Protein AF-A0A933B0M1-F1 (afdb_monomer_lite)

Secondary structure (DSSP, 8-state):
-----------------------------SSPPPHHHHHHHTSTTHHHHH-SB-S--EEEEEEEEEETTEEEEEETTTTEEEEEETTSBEEEEE----TT-------PPSTT-B---HHHHHHHHH-HHHHHHH-SBSS--EEEEEEEEEETTEEEEEETTTEEEEEETTSBEEEEE---------S----PPPP-PPP---HHHHHHHHHSHHHH--BSS--EE-TTT--EEEEE--TTSS-EEEEE-TTT--EEEE-SSEEEEEETTEEEEEETT---TT---

Sequence (285 aa):
MMLRCAVVLATLTTLVLTSSSSTIAQPYCAWQPGPQFANVYAVPDLSARLGCPVGPDAPVQLARESFQRGTMIWRADWRHIYVILHAGRWSVYDDTYQEGEFLGSPGSPDGGLVAPDRGFGKLWRQRSEVRDAVGWATATEAGIPGRIQEFAGGRMVWTGDRVIYVLLFDGAWVSYSDTYVYAPVPPPQPLPPPLPRPCEFRLGFKALRDQIPEVVGSCLENDWFNPLDGNVVQRTTAYHGLGGLLVWRKADNWTAFTDGYWTWVNGPFGIQRRLNSERFDWERD

pLDDT: mean 87.82, std 15.25, range [38.91, 98.69]

Structure (mmCIF, N/CA/C/O backbone):
data_AF-A0A933B0M1-F1
#
_entry.id   AF-A0A933B0M1-F1
#
loop_
_atom_site.group_PDB
_atom_site.id
_atom_site.type_symbol
_atom_site.label_atom_id
_atom_site.label_alt_id
_atom_site.label_comp_id
_atom_site.label_asym_id
_atom_site.label_entity_id
_atom_site.label_seq_id
_atom_site.pdbx_PDB_ins_code
_atom_site.Cartn_x
_atom_site.Cartn_y
_atom_site.Cartn_z
_atom_site.occupancy
_atom_site.B_iso_or_equiv
_atom_site.auth_seq_id
_atom_site.auth_comp_id
_atom_site.auth_asym_id
_atom_site.auth_atom_id
_atom_site.pdbx_PDB_model_num
ATOM 1 N N . MET A 1 1 ? -75.291 49.604 -45.374 1.00 42.38 1 MET A N 1
ATOM 2 C CA . MET A 1 1 ? -74.925 48.246 -44.920 1.00 42.38 1 MET A CA 1
ATOM 3 C C . MET A 1 1 ? -73.427 48.247 -44.619 1.00 42.38 1 MET A C 1
ATOM 5 O O . MET A 1 1 ? -72.630 48.050 -45.521 1.00 42.38 1 MET A O 1
ATOM 9 N N . MET A 1 2 ? -73.041 48.626 -43.394 1.00 38.91 2 MET A N 1
ATOM 10 C CA . MET A 1 2 ? -71.640 48.667 -42.946 1.00 38.91 2 MET A CA 1
ATOM 11 C C . MET A 1 2 ? -71.358 47.387 -42.157 1.00 38.91 2 MET A C 1
ATOM 13 O O . MET A 1 2 ? -71.921 47.195 -41.081 1.00 38.91 2 MET A O 1
ATOM 17 N N . LEU A 1 3 ? -70.535 46.499 -42.713 1.00 42.69 3 LEU A N 1
ATOM 18 C CA . LEU A 1 3 ? -70.123 45.255 -42.067 1.00 42.69 3 LEU A CA 1
ATOM 19 C C . LEU A 1 3 ? -68.956 45.563 -41.117 1.00 42.69 3 LEU A C 1
ATOM 21 O O . LEU A 1 3 ? -67.898 46.015 -41.552 1.00 42.69 3 LEU A O 1
ATOM 25 N N . ARG A 1 4 ? -69.168 45.376 -39.810 1.00 47.25 4 ARG A N 1
ATOM 26 C CA . ARG A 1 4 ? -68.137 45.550 -38.779 1.00 47.25 4 ARG A CA 1
ATOM 27 C C . ARG A 1 4 ? -67.241 44.311 -38.707 1.00 47.25 4 ARG A C 1
ATOM 29 O O . ARG A 1 4 ? -67.739 43.201 -38.548 1.00 47.25 4 ARG A O 1
ATOM 36 N N . CYS A 1 5 ? -65.930 44.538 -38.775 1.00 45.28 5 CYS A N 1
ATOM 37 C CA . CYS A 1 5 ? -64.879 43.582 -38.434 1.00 45.28 5 CYS A CA 1
ATOM 38 C C . CYS A 1 5 ? -65.014 43.093 -36.985 1.00 45.28 5 CYS A C 1
ATOM 40 O O . CYS A 1 5 ? -65.122 43.909 -36.070 1.00 45.28 5 CYS A O 1
ATOM 42 N N . ALA A 1 6 ? -64.903 41.781 -36.776 1.00 51.09 6 ALA A N 1
ATOM 43 C CA . ALA A 1 6 ? -64.598 41.189 -35.480 1.00 51.09 6 ALA A CA 1
ATOM 44 C C . ALA A 1 6 ? -63.229 40.501 -35.578 1.00 51.09 6 ALA A C 1
ATOM 46 O O . ALA A 1 6 ? -63.044 39.569 -36.357 1.00 51.09 6 ALA A O 1
ATOM 47 N N . VAL A 1 7 ? -62.261 41.010 -34.817 1.00 50.00 7 VAL A N 1
ATOM 48 C CA . VAL A 1 7 ? -60.929 40.422 -34.648 1.00 50.00 7 VAL A CA 1
ATOM 49 C C . VAL A 1 7 ? -61.039 39.343 -33.575 1.00 50.00 7 VAL A C 1
ATOM 51 O O . VAL A 1 7 ? -61.411 39.643 -32.443 1.00 50.00 7 VAL A O 1
ATOM 54 N N . VAL A 1 8 ? -60.729 38.093 -33.920 1.00 49.53 8 VAL A N 1
ATOM 55 C CA . VAL A 1 8 ? -60.638 36.986 -32.958 1.00 49.53 8 VAL A CA 1
ATOM 56 C C . VAL A 1 8 ? -59.167 36.816 -32.578 1.00 49.53 8 VAL A C 1
ATOM 58 O O . VAL A 1 8 ? -58.347 36.425 -33.403 1.00 49.53 8 VAL A O 1
ATOM 61 N N . LEU A 1 9 ? -58.827 37.149 -31.332 1.00 48.56 9 LEU A N 1
ATOM 62 C CA . LEU A 1 9 ? -57.509 36.916 -30.737 1.00 48.56 9 LEU A CA 1
ATOM 63 C C . LEU A 1 9 ? -57.405 35.448 -30.300 1.00 48.56 9 LEU A C 1
ATOM 65 O O . LEU A 1 9 ? -58.072 35.035 -29.355 1.00 48.56 9 LEU A O 1
ATOM 69 N N . ALA A 1 10 ? -56.572 34.663 -30.985 1.00 48.94 10 ALA A N 1
ATOM 70 C CA . ALA A 1 10 ? -56.227 33.302 -30.582 1.00 48.94 10 ALA A CA 1
ATOM 71 C C . ALA A 1 10 ? -55.034 33.335 -29.613 1.00 48.94 10 ALA A C 1
ATOM 73 O O . ALA A 1 10 ? -53.933 33.746 -29.977 1.00 48.94 10 ALA A O 1
ATOM 74 N N . THR A 1 11 ? -55.243 32.913 -28.367 1.00 51.12 11 THR A N 1
ATOM 75 C CA . THR A 1 11 ? -54.176 32.755 -27.370 1.00 51.12 11 THR A CA 1
ATOM 76 C C . THR A 1 11 ? -53.381 31.478 -27.644 1.00 51.12 11 THR A C 1
ATOM 78 O O . THR A 1 11 ? -53.919 30.379 -27.536 1.00 51.12 11 THR A O 1
ATOM 81 N N . LEU A 1 12 ? -52.097 31.620 -27.984 1.00 51.75 12 LEU A N 1
ATOM 82 C CA . LEU A 1 12 ? -51.139 30.517 -28.103 1.00 51.75 12 LEU A CA 1
ATOM 83 C C . LEU A 1 12 ? -50.783 29.985 -26.707 1.00 51.75 12 LEU A C 1
ATOM 85 O O . LEU A 1 12 ? -50.174 30.691 -25.906 1.00 51.75 12 LEU A O 1
ATOM 89 N N . THR A 1 13 ? -51.162 28.743 -26.409 1.00 49.03 13 THR A N 1
ATOM 90 C CA . THR A 1 13 ? -50.744 28.036 -25.191 1.00 49.03 13 THR A CA 1
ATOM 91 C C . THR A 1 13 ? -49.401 27.357 -25.455 1.00 49.03 13 THR A C 1
ATOM 93 O O . THR A 1 13 ? -49.323 26.383 -26.202 1.00 49.03 13 THR A O 1
ATOM 96 N N . THR A 1 14 ? -48.322 27.884 -24.884 1.00 52.62 14 THR A N 1
ATOM 97 C CA . THR A 1 14 ? -46.978 27.309 -25.002 1.00 52.62 14 THR A CA 1
ATOM 98 C C . THR A 1 14 ? -46.902 26.018 -24.183 1.00 52.62 14 THR A C 1
ATOM 100 O O . THR A 1 14 ? -46.970 26.058 -22.955 1.00 52.62 14 THR A O 1
ATOM 103 N N . LEU A 1 15 ? -46.769 24.862 -24.842 1.00 50.94 15 LEU A N 1
ATOM 104 C CA . LEU A 1 15 ? -46.457 23.603 -24.161 1.00 50.94 15 LEU A CA 1
ATOM 105 C C . LEU A 1 15 ? -44.999 23.656 -23.686 1.00 50.94 15 LEU A C 1
ATOM 107 O O . LEU A 1 15 ? -44.074 23.646 -24.498 1.00 50.94 15 LEU A O 1
ATOM 111 N N . VAL A 1 16 ? -44.786 23.713 -22.373 1.00 56.44 16 VAL A N 1
ATOM 112 C CA . VAL A 1 16 ? -43.457 23.550 -21.779 1.00 56.44 16 VAL A CA 1
ATOM 113 C C . VAL A 1 16 ? -43.179 22.050 -21.691 1.00 56.44 16 VAL A C 1
ATOM 115 O O . VAL A 1 16 ? -43.711 21.362 -20.825 1.00 56.44 16 VAL A O 1
ATOM 118 N N . LEU A 1 17 ? -42.372 21.530 -22.616 1.00 49.34 17 LEU A N 1
ATOM 119 C CA . LEU A 1 17 ? -41.795 20.190 -22.508 1.00 49.34 17 LEU A CA 1
ATOM 120 C C . LEU A 1 17 ? -40.759 20.214 -21.380 1.00 49.34 17 LEU A C 1
ATOM 122 O O . LEU A 1 17 ? -39.667 20.757 -21.534 1.00 49.34 17 LEU A O 1
ATOM 126 N N . THR A 1 18 ? -41.111 19.657 -20.225 1.00 53.75 18 THR A N 1
ATOM 127 C CA . THR A 1 18 ? -40.165 19.407 -19.140 1.00 53.75 18 THR A CA 1
ATOM 128 C C . THR A 1 18 ? -39.254 18.252 -19.537 1.00 53.75 18 THR A C 1
ATOM 130 O O . THR A 1 18 ? -39.605 17.081 -19.417 1.00 53.75 18 THR A O 1
ATOM 133 N N . SER A 1 19 ? -38.060 18.586 -20.020 1.00 56.38 19 SER A N 1
ATOM 134 C CA . SER A 1 19 ? -36.965 17.635 -20.188 1.00 56.38 19 SER A CA 1
ATOM 135 C C . SER A 1 19 ? -36.601 17.065 -18.817 1.00 56.38 19 SER A C 1
ATOM 137 O O . SER A 1 19 ? -35.999 17.749 -17.990 1.00 56.38 19 SER A O 1
ATOM 139 N N . SER A 1 20 ? -36.976 15.817 -18.544 1.00 55.75 20 SER A N 1
ATOM 140 C CA . SER A 1 20 ? -36.443 15.088 -17.397 1.00 55.75 20 SER A CA 1
ATOM 141 C C . SER A 1 20 ? -34.978 14.765 -17.677 1.00 55.75 20 SER A C 1
ATOM 143 O O . SER A 1 20 ? -34.667 13.830 -18.413 1.00 55.75 20 SER A O 1
ATOM 145 N N . SER A 1 21 ? -34.067 15.548 -17.101 1.00 51.06 21 SER A N 1
ATOM 146 C CA . SER A 1 21 ? -32.657 15.176 -17.021 1.00 51.06 21 SER A CA 1
ATOM 147 C C . SER A 1 21 ? -32.549 13.905 -16.182 1.00 51.06 21 SER A C 1
ATOM 149 O O . SER A 1 21 ? -32.628 13.948 -14.957 1.00 51.06 21 SER A O 1
ATOM 151 N N . SER A 1 22 ? -32.403 12.761 -16.847 1.00 48.34 22 SER A N 1
ATOM 152 C CA . SER A 1 22 ? -31.949 11.539 -16.190 1.00 48.34 22 SER A CA 1
ATOM 153 C C . SER A 1 22 ? -30.467 11.720 -15.889 1.00 48.34 22 SER A C 1
ATOM 155 O O . SER A 1 22 ? -29.629 11.646 -16.785 1.00 48.34 22 SER A O 1
ATOM 157 N N . THR A 1 23 ? -30.142 12.025 -14.637 1.00 45.38 23 THR A N 1
ATOM 158 C CA . THR A 1 23 ? -28.769 12.010 -14.137 1.00 45.38 23 THR A CA 1
ATOM 159 C C . THR A 1 23 ? -28.250 10.580 -14.285 1.00 45.38 23 THR A C 1
ATOM 161 O O . THR A 1 23 ? -28.722 9.677 -13.596 1.00 45.38 23 THR A O 1
ATOM 164 N N . ILE A 1 24 ? -27.320 10.343 -15.213 1.00 45.91 24 ILE A N 1
ATOM 165 C CA . ILE A 1 24 ? -26.598 9.070 -15.292 1.00 45.91 24 ILE A CA 1
ATOM 166 C C . ILE A 1 24 ? -25.825 8.942 -13.978 1.00 45.91 24 ILE A C 1
ATOM 168 O O . ILE A 1 24 ? -24.855 9.664 -13.753 1.00 45.91 24 ILE A O 1
ATOM 172 N N . ALA A 1 25 ? -26.278 8.062 -13.085 1.00 47.56 25 ALA A N 1
ATOM 173 C CA . ALA A 1 25 ? -25.482 7.640 -11.946 1.00 47.56 25 ALA A CA 1
ATOM 174 C C . ALA A 1 25 ? -24.202 7.010 -12.507 1.00 47.56 25 ALA A C 1
ATOM 176 O O . ALA A 1 25 ? -24.274 6.004 -13.217 1.00 47.56 25 ALA A O 1
ATOM 177 N N . GLN A 1 26 ? -23.035 7.609 -12.243 1.00 51.09 26 GLN A N 1
ATOM 178 C CA . GLN A 1 26 ? -21.771 6.906 -12.462 1.00 51.09 26 GLN A CA 1
ATOM 179 C C . GLN A 1 26 ? -21.886 5.548 -11.756 1.00 51.09 26 GLN A C 1
ATOM 181 O O . GLN A 1 26 ? -22.323 5.526 -10.600 1.00 51.09 26 GLN A O 1
ATOM 186 N N . PRO A 1 27 ? -21.558 4.418 -12.411 1.00 55.53 27 PRO A N 1
ATOM 187 C CA . PRO A 1 27 ? -21.567 3.137 -11.727 1.00 55.53 27 PRO A CA 1
ATOM 188 C C . PRO A 1 27 ? -20.594 3.256 -10.556 1.00 55.53 27 PRO A C 1
ATOM 190 O O . PRO A 1 27 ? -19.395 3.447 -10.753 1.00 55.53 27 PRO A O 1
ATOM 193 N N . TYR A 1 28 ? -21.122 3.229 -9.334 1.00 74.25 28 TYR A N 1
ATOM 194 C CA . TYR A 1 28 ? -20.293 3.226 -8.140 1.00 74.25 28 TYR A CA 1
ATOM 195 C C . TYR A 1 28 ? -19.387 2.001 -8.227 1.00 74.25 28 TYR A C 1
ATOM 197 O O . TYR A 1 28 ? -19.863 0.866 -8.266 1.00 74.25 28 TYR A O 1
ATOM 205 N N . CYS A 1 29 ? -18.080 2.227 -8.321 1.00 87.56 29 CYS A N 1
ATOM 206 C CA . CYS A 1 29 ? -17.122 1.138 -8.375 1.00 87.56 29 CYS A CA 1
ATOM 207 C C . CYS A 1 29 ? -17.205 0.313 -7.086 1.00 87.56 29 CYS A C 1
ATOM 209 O O . CYS A 1 29 ? -17.224 0.871 -5.987 1.00 87.56 29 CYS A O 1
ATOM 211 N N . ALA A 1 30 ? -17.231 -1.016 -7.227 1.00 90.00 30 ALA A N 1
ATOM 212 C CA . ALA A 1 30 ? -17.273 -1.939 -6.091 1.00 90.00 30 ALA A CA 1
ATOM 213 C C . ALA A 1 30 ? -16.050 -1.783 -5.168 1.00 90.00 30 ALA A C 1
ATOM 215 O O . ALA A 1 30 ? -16.157 -1.961 -3.958 1.00 90.00 30 ALA A O 1
ATOM 216 N N . TRP A 1 31 ? -14.907 -1.403 -5.744 1.00 91.44 31 TRP A N 1
ATOM 217 C CA . TRP A 1 31 ? -13.687 -1.044 -5.031 1.00 91.44 31 TRP A CA 1
ATOM 218 C C . TRP A 1 31 ? -13.389 0.440 -5.219 1.00 91.44 31 TRP A C 1
ATOM 220 O O . TRP A 1 31 ? -13.626 1.001 -6.290 1.00 91.44 31 TRP A O 1
ATOM 230 N N . GLN A 1 32 ? -12.848 1.066 -4.177 1.00 91.56 32 GLN A N 1
ATOM 231 C CA . GLN A 1 32 ? -12.373 2.446 -4.223 1.00 91.56 32 GLN A CA 1
ATOM 232 C C . GLN A 1 32 ? -10.857 2.479 -4.464 1.00 91.56 32 GLN A C 1
ATOM 234 O O . GLN A 1 32 ? -10.162 1.534 -4.075 1.00 91.56 32 GLN A O 1
ATOM 239 N N . PRO A 1 33 ? -10.323 3.543 -5.090 1.00 93.62 33 PRO A N 1
ATOM 240 C CA . PRO A 1 33 ? -8.885 3.743 -5.163 1.00 93.62 33 PRO A CA 1
ATOM 241 C C . PRO A 1 33 ? -8.269 3.793 -3.762 1.00 93.62 33 PRO A C 1
ATOM 243 O O . PRO A 1 33 ? -8.833 4.411 -2.856 1.00 93.62 33 PRO A O 1
ATOM 246 N N . GLY A 1 34 ? -7.102 3.175 -3.596 1.00 91.44 34 GLY A N 1
ATOM 247 C CA . GLY A 1 34 ? -6.313 3.297 -2.375 1.00 91.44 34 GLY A CA 1
ATOM 248 C C . GLY A 1 34 ? -5.960 4.762 -2.082 1.00 91.44 34 GLY A C 1
ATOM 249 O O . GLY A 1 34 ? -5.910 5.575 -3.013 1.00 91.44 34 GLY A O 1
ATOM 250 N N . PRO A 1 35 ? -5.677 5.136 -0.821 1.00 89.25 35 PRO A N 1
ATOM 251 C CA . PRO A 1 35 ? -5.474 6.536 -0.442 1.00 89.25 35 PRO A CA 1
ATOM 252 C C . PRO A 1 35 ? -4.398 7.251 -1.272 1.00 89.25 35 PRO A C 1
ATOM 254 O O . PRO A 1 35 ? -4.617 8.367 -1.737 1.00 89.25 35 PRO A O 1
ATOM 257 N N . GLN A 1 36 ? -3.277 6.576 -1.545 1.00 89.44 36 GLN A N 1
ATOM 258 C CA . GLN A 1 36 ? -2.172 7.110 -2.352 1.00 89.44 36 GLN A CA 1
ATOM 259 C C . GLN A 1 36 ? -2.565 7.311 -3.826 1.00 89.44 36 GLN A C 1
ATOM 261 O O . GLN A 1 36 ? -1.991 8.150 -4.511 1.00 89.44 36 GLN A O 1
ATOM 266 N N . PHE A 1 37 ? -3.558 6.568 -4.322 1.00 94.94 37 PHE A N 1
ATOM 267 C CA . PHE A 1 37 ? -4.037 6.647 -5.703 1.00 94.94 37 PHE A CA 1
ATOM 268 C C . PHE A 1 37 ? -5.218 7.603 -5.882 1.00 94.94 37 PHE A C 1
ATOM 270 O O . PHE A 1 37 ? -5.494 8.007 -7.010 1.00 94.94 37 PHE A O 1
ATOM 27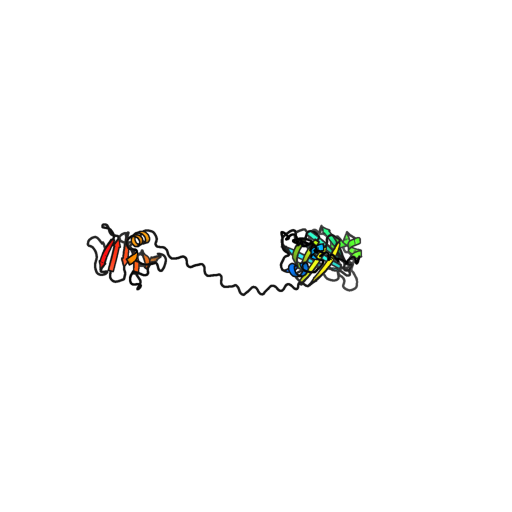7 N N . ALA A 1 38 ? -5.899 7.995 -4.801 1.00 91.62 38 ALA A N 1
ATOM 278 C CA . ALA A 1 38 ? -7.145 8.759 -4.857 1.00 91.62 38 ALA A CA 1
ATOM 279 C C . ALA A 1 38 ? -7.008 10.081 -5.632 1.00 91.62 38 ALA A C 1
ATOM 281 O O . ALA A 1 38 ? -7.818 10.362 -6.516 1.00 91.62 38 ALA A O 1
ATOM 282 N N . ASN A 1 39 ? -5.950 10.855 -5.364 1.00 92.06 39 ASN A N 1
ATOM 283 C CA . ASN A 1 39 ? -5.708 12.130 -6.051 1.00 92.06 39 ASN A CA 1
ATOM 284 C C . ASN A 1 39 ? -5.435 11.936 -7.548 1.00 92.06 39 ASN A C 1
ATOM 286 O O . ASN A 1 39 ? -5.922 12.710 -8.369 1.00 92.06 39 ASN A O 1
ATOM 290 N N . VAL A 1 40 ? -4.673 10.898 -7.907 1.00 94.88 40 VAL A N 1
ATOM 291 C CA . VAL A 1 40 ? -4.359 10.593 -9.309 1.00 94.88 40 VAL A CA 1
ATOM 292 C C . VAL A 1 40 ? -5.603 10.085 -10.032 1.00 94.88 40 VAL A C 1
ATOM 294 O O . VAL A 1 40 ? -5.888 10.523 -11.139 1.00 94.88 40 VAL A O 1
ATOM 297 N N . TYR A 1 41 ? -6.394 9.217 -9.402 1.00 94.44 41 TYR A N 1
ATOM 298 C CA . TYR A 1 41 ? -7.631 8.701 -9.988 1.00 94.44 41 TYR A CA 1
ATOM 299 C C . TYR A 1 41 ? -8.661 9.810 -10.256 1.00 94.44 41 TYR A C 1
ATOM 301 O O . TYR A 1 41 ? -9.430 9.716 -11.208 1.00 94.44 41 TYR A O 1
ATOM 309 N N . ALA A 1 42 ? -8.647 10.889 -9.468 1.00 91.62 42 ALA A N 1
ATOM 310 C CA . ALA A 1 42 ? -9.516 12.048 -9.661 1.00 91.62 42 ALA A CA 1
ATOM 311 C C . ALA A 1 42 ? -9.112 12.963 -10.839 1.00 91.62 42 ALA A C 1
ATOM 313 O O . ALA A 1 42 ? -9.854 13.895 -11.156 1.00 91.62 42 ALA A O 1
ATOM 314 N N . VAL A 1 43 ? -7.968 12.729 -11.497 1.00 90.69 43 VAL A N 1
ATOM 315 C CA . VAL A 1 43 ? -7.554 13.510 -12.674 1.00 90.69 43 VAL A CA 1
ATOM 316 C C . VAL A 1 43 ? -8.570 13.307 -13.815 1.00 90.69 43 VAL A C 1
ATOM 318 O O . VAL A 1 43 ? -8.907 12.156 -14.124 1.00 90.69 43 VAL A O 1
ATOM 321 N N . PRO A 1 44 ? -9.062 14.390 -14.458 1.00 82.00 44 PRO A N 1
ATOM 322 C CA . PRO A 1 44 ? -9.993 14.292 -15.583 1.00 82.00 44 PRO A CA 1
ATOM 323 C C . PRO A 1 44 ? -9.473 13.374 -16.698 1.00 82.00 44 PRO A C 1
ATOM 325 O O . PRO A 1 44 ? -8.265 13.268 -16.905 1.00 82.00 44 PRO A O 1
ATOM 328 N N . ASP A 1 45 ? -10.386 12.683 -17.387 1.00 87.12 45 ASP A N 1
ATOM 329 C CA . ASP A 1 45 ? -10.147 11.673 -18.438 1.00 87.12 45 ASP A CA 1
ATOM 330 C C . ASP A 1 45 ? -9.369 10.411 -18.016 1.00 87.12 45 ASP A C 1
ATOM 332 O O . ASP A 1 45 ? -9.527 9.350 -18.627 1.00 87.12 45 ASP A O 1
ATOM 336 N N . LEU A 1 46 ? -8.575 10.465 -16.944 1.00 91.00 46 LEU A N 1
ATOM 337 C CA . LEU A 1 46 ? -7.781 9.329 -16.488 1.00 91.00 46 LEU A CA 1
ATOM 338 C C . LEU A 1 46 ? -8.650 8.232 -15.869 1.00 91.00 46 LEU A C 1
ATOM 340 O O . LEU A 1 46 ? -8.490 7.063 -16.217 1.00 91.00 46 LEU A O 1
ATOM 344 N N . SER A 1 47 ? -9.599 8.596 -15.001 1.00 90.00 47 SER A N 1
ATOM 345 C CA . SER A 1 47 ? -10.564 7.639 -14.433 1.00 90.00 47 SER A CA 1
ATOM 346 C C . SER A 1 47 ? -11.430 6.980 -15.505 1.00 90.00 47 SER A C 1
ATOM 348 O O . SER A 1 47 ? -11.726 5.794 -15.399 1.00 90.00 47 SER A O 1
ATOM 350 N N . ALA A 1 48 ? -11.783 7.704 -16.571 1.00 91.31 48 ALA A N 1
ATOM 351 C CA . ALA A 1 48 ? -12.516 7.138 -17.700 1.00 91.31 48 ALA A CA 1
ATOM 352 C C . ALA A 1 48 ? -11.692 6.082 -18.458 1.00 91.31 48 ALA A C 1
ATOM 354 O O . ALA A 1 48 ? -12.240 5.063 -18.871 1.00 91.31 48 ALA A O 1
ATOM 355 N N . ARG A 1 49 ? -10.375 6.291 -18.604 1.00 94.56 49 ARG A N 1
ATOM 356 C CA . ARG A 1 49 ? -9.467 5.326 -19.253 1.00 94.56 49 ARG A CA 1
ATOM 357 C C . ARG A 1 49 ? -9.122 4.135 -18.361 1.00 94.56 49 ARG A C 1
ATOM 359 O O . ARG A 1 49 ? -9.037 3.016 -18.854 1.00 94.56 49 ARG A O 1
ATOM 366 N N . LEU A 1 50 ? -8.926 4.362 -17.063 1.00 95.62 50 LEU A N 1
ATOM 367 C CA . LEU A 1 50 ? -8.661 3.298 -16.092 1.00 95.62 50 LEU A CA 1
ATOM 368 C C . LEU A 1 50 ? -9.901 2.460 -15.790 1.00 95.62 50 LEU A C 1
ATOM 370 O O . LEU A 1 50 ? -9.775 1.273 -15.504 1.00 95.62 50 LEU A O 1
ATOM 374 N N . GLY A 1 51 ? -11.087 3.061 -15.826 1.00 94.50 51 GLY A N 1
ATOM 375 C CA . GLY A 1 51 ? -12.301 2.435 -15.325 1.00 94.50 51 GLY A CA 1
ATOM 376 C C . GLY A 1 51 ? -12.225 2.138 -13.824 1.00 94.50 51 GLY A C 1
ATOM 377 O O . GLY A 1 51 ? -11.357 2.631 -13.106 1.00 94.50 51 GLY A O 1
ATOM 378 N N . CYS A 1 52 ? -13.153 1.314 -13.340 1.00 94.56 52 CYS A N 1
ATOM 379 C CA . CYS A 1 52 ? -13.229 0.989 -11.920 1.00 94.56 52 CYS A CA 1
ATOM 380 C C . CYS A 1 52 ? -12.027 0.163 -11.431 1.00 94.56 52 CYS A C 1
ATOM 382 O O . CYS A 1 52 ? -11.575 -0.729 -12.157 1.00 94.56 52 CYS A O 1
ATOM 384 N N . PRO A 1 53 ? -11.560 0.377 -10.184 1.00 96.62 53 PRO A N 1
ATOM 385 C CA . PRO A 1 53 ? -10.673 -0.573 -9.528 1.00 96.62 53 PRO A CA 1
ATOM 386 C C . PRO A 1 53 ? -11.339 -1.954 -9.453 1.00 96.62 53 PRO A C 1
ATOM 388 O O . PRO A 1 53 ? -12.534 -2.067 -9.160 1.00 96.62 53 PRO A O 1
ATOM 391 N N . VAL A 1 54 ? -10.569 -3.009 -9.722 1.00 96.44 54 VAL A N 1
ATOM 392 C CA . VAL A 1 54 ? -11.062 -4.404 -9.722 1.00 96.44 54 VAL A CA 1
ATOM 393 C C . VAL A 1 54 ? -10.674 -5.172 -8.456 1.00 96.44 54 VAL A C 1
ATOM 395 O O . VAL A 1 54 ? -11.057 -6.326 -8.282 1.00 96.44 54 VAL A O 1
ATOM 398 N N . GLY A 1 55 ? -9.943 -4.518 -7.555 1.00 91.94 55 GLY A N 1
ATOM 399 C CA . GLY A 1 55 ? -9.525 -5.055 -6.269 1.00 91.94 55 GLY A CA 1
ATOM 400 C C . GLY A 1 55 ? -8.975 -3.965 -5.344 1.00 91.94 55 GLY A C 1
ATOM 401 O O . GLY A 1 55 ? -8.885 -2.794 -5.741 1.00 91.94 55 GLY A O 1
ATOM 402 N N . PRO A 1 56 ? -8.608 -4.336 -4.106 1.00 92.38 56 PRO A N 1
ATOM 403 C CA . PRO A 1 56 ? -7.963 -3.421 -3.173 1.00 92.38 56 PRO A CA 1
ATOM 404 C C . PRO A 1 56 ? -6.556 -3.049 -3.654 1.00 92.38 56 PRO A C 1
ATOM 406 O O . PRO A 1 56 ? -5.927 -3.792 -4.410 1.00 92.38 56 PRO A O 1
ATOM 409 N N . ASP A 1 57 ? -6.037 -1.917 -3.181 1.00 93.44 57 ASP A N 1
ATOM 410 C CA . ASP A 1 57 ? -4.611 -1.642 -3.298 1.00 93.44 57 ASP A CA 1
ATOM 411 C C . ASP A 1 57 ? -3.816 -2.522 -2.318 1.00 93.44 57 ASP A C 1
ATOM 413 O O . ASP A 1 57 ? -4.200 -2.704 -1.160 1.00 93.44 57 ASP A O 1
ATOM 417 N N . ALA A 1 58 ? -2.696 -3.078 -2.774 1.00 93.44 58 ALA A N 1
ATOM 418 C CA . ALA A 1 58 ? -1.891 -4.010 -1.990 1.00 93.44 58 ALA A CA 1
ATOM 419 C C . ALA A 1 58 ? -0.426 -3.558 -1.910 1.00 93.44 58 ALA A C 1
ATOM 421 O O . ALA A 1 58 ? 0.112 -3.072 -2.909 1.00 93.44 58 ALA A O 1
ATOM 422 N N . PRO A 1 59 ? 0.246 -3.717 -0.750 1.00 95.44 59 PRO A N 1
ATOM 423 C CA . PRO A 1 59 ? 1.689 -3.539 -0.666 1.00 95.44 59 PRO A CA 1
ATOM 424 C C . PRO A 1 59 ? 2.399 -4.635 -1.460 1.00 95.44 59 PRO A C 1
ATOM 426 O O . PRO A 1 59 ? 2.054 -5.810 -1.355 1.00 95.44 59 PRO A O 1
ATOM 429 N N . VAL A 1 60 ? 3.418 -4.250 -2.221 1.00 95.81 60 VAL A N 1
ATOM 430 C CA . VAL A 1 60 ? 4.234 -5.167 -3.019 1.00 95.81 60 VAL A CA 1
ATOM 431 C C . VAL A 1 60 ? 5.690 -4.727 -2.921 1.00 95.81 60 VAL A C 1
ATOM 433 O O . VAL A 1 60 ? 5.994 -3.539 -3.032 1.00 95.81 60 VAL A O 1
ATOM 436 N N . GLN A 1 61 ? 6.601 -5.679 -2.711 1.00 97.25 61 GLN A N 1
ATOM 437 C CA . GLN A 1 61 ? 8.029 -5.400 -2.839 1.00 97.25 61 GLN A CA 1
ATOM 438 C C . GLN A 1 61 ? 8.358 -5.179 -4.316 1.00 97.25 61 GLN A C 1
ATOM 440 O O . GLN A 1 61 ? 8.056 -6.035 -5.152 1.00 97.25 61 GLN A O 1
ATOM 445 N N . LEU A 1 62 ? 8.987 -4.046 -4.624 1.00 98.25 62 LEU A N 1
ATOM 446 C CA . LEU A 1 62 ? 9.440 -3.723 -5.967 1.00 98.25 62 LEU A CA 1
ATOM 447 C C . LEU A 1 62 ? 10.968 -3.704 -6.030 1.00 98.25 62 LEU A C 1
ATOM 449 O O . LEU A 1 62 ? 11.658 -3.529 -5.022 1.00 98.25 62 LEU A O 1
ATOM 453 N N . ALA A 1 63 ? 11.488 -3.832 -7.241 1.00 97.69 63 ALA A N 1
ATOM 454 C CA . ALA A 1 63 ? 12.829 -3.388 -7.586 1.00 97.69 63 ALA A CA 1
ATOM 455 C C . ALA A 1 63 ? 12.730 -2.455 -8.788 1.00 97.69 63 ALA A C 1
ATOM 457 O O . ALA A 1 63 ? 11.850 -2.623 -9.633 1.00 97.69 63 ALA A O 1
ATOM 458 N N . ARG A 1 64 ? 13.600 -1.452 -8.853 1.00 97.75 64 ARG A N 1
ATOM 459 C CA . ARG A 1 64 ? 13.648 -0.504 -9.962 1.00 97.75 64 ARG A CA 1
ATOM 460 C C . ARG A 1 64 ? 15.077 -0.319 -10.427 1.00 97.75 64 ARG A C 1
ATOM 462 O O . ARG A 1 64 ? 15.973 -0.130 -9.609 1.00 97.75 64 ARG A O 1
ATOM 469 N N . GLU A 1 65 ? 15.245 -0.263 -11.737 1.00 98.00 65 GLU A N 1
ATOM 470 C CA . GLU A 1 65 ? 16.489 0.151 -12.369 1.00 98.00 65 GLU A CA 1
ATOM 471 C C . GLU A 1 65 ? 16.198 1.190 -13.459 1.00 98.00 65 GLU A C 1
ATOM 473 O O . GLU A 1 65 ? 15.250 1.058 -14.243 1.00 98.00 65 GLU A O 1
ATOM 478 N N . SER A 1 66 ? 16.987 2.265 -13.462 1.00 97.50 66 SER A N 1
ATOM 479 C CA . SER A 1 66 ? 16.872 3.357 -14.430 1.00 97.50 66 SER A CA 1
ATOM 480 C C . SER A 1 66 ? 17.753 3.074 -15.639 1.00 97.50 66 SER A C 1
ATOM 482 O O . SER A 1 66 ? 18.897 2.651 -15.495 1.00 97.50 66 SER A O 1
ATOM 484 N N . PHE A 1 67 ? 17.238 3.359 -16.831 1.00 98.06 67 PHE A N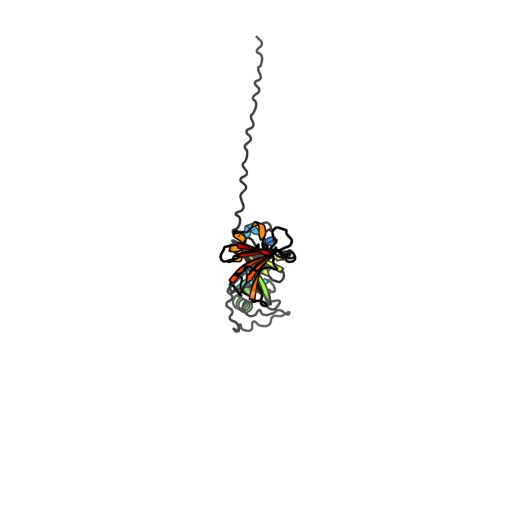 1
ATOM 485 C CA . PHE A 1 67 ? 17.924 3.174 -18.105 1.00 98.06 67 PHE A CA 1
ATOM 486 C C . PHE A 1 67 ? 17.981 4.489 -18.879 1.00 98.06 67 PHE A C 1
ATOM 488 O O . PHE A 1 67 ? 17.260 5.444 -18.588 1.00 98.06 67 PHE A O 1
ATOM 495 N N . GLN A 1 68 ? 18.821 4.544 -19.910 1.00 97.38 68 GLN A N 1
ATOM 496 C CA . GLN A 1 68 ? 18.988 5.744 -20.740 1.00 97.38 68 GLN A CA 1
ATOM 497 C C . GLN A 1 68 ? 17.665 6.272 -21.321 1.00 97.38 68 GLN A C 1
ATOM 499 O O . GLN A 1 68 ? 17.477 7.481 -21.453 1.00 97.38 68 GLN A O 1
ATOM 504 N N . ARG A 1 69 ? 16.755 5.371 -21.705 1.00 97.94 69 ARG A N 1
ATOM 505 C CA . ARG A 1 69 ? 15.495 5.704 -22.392 1.00 97.94 69 ARG A CA 1
ATOM 506 C C . ARG A 1 69 ? 14.265 5.090 -21.733 1.00 97.94 69 ARG A C 1
ATOM 508 O O . ARG A 1 69 ? 13.197 5.029 -22.346 1.00 97.94 69 ARG A O 1
ATOM 515 N N . GLY A 1 70 ? 14.396 4.633 -20.496 1.00 97.75 70 GLY A N 1
ATOM 516 C CA . GLY A 1 70 ? 13.283 4.038 -19.784 1.00 97.75 70 GLY A CA 1
ATOM 517 C C . GLY A 1 70 ? 13.613 3.680 -18.351 1.00 97.75 70 GLY A C 1
ATOM 518 O O . GLY A 1 70 ? 14.656 4.015 -17.802 1.00 97.75 70 GLY A O 1
ATOM 519 N N . THR A 1 71 ? 12.687 2.969 -17.741 1.00 98.25 71 THR A N 1
ATOM 520 C CA . THR A 1 71 ? 12.800 2.426 -16.395 1.00 98.25 71 THR A CA 1
ATOM 521 C C . THR A 1 71 ? 12.233 1.020 -16.426 1.00 98.25 71 THR A C 1
ATOM 523 O O . THR A 1 71 ? 11.196 0.788 -17.055 1.00 98.25 71 THR A O 1
ATOM 526 N N . MET A 1 72 ? 12.898 0.084 -15.754 1.00 98.62 72 MET A N 1
ATOM 527 C CA . MET A 1 72 ? 12.298 -1.212 -15.464 1.00 98.62 72 MET A CA 1
ATOM 528 C C . MET A 1 72 ? 11.870 -1.277 -14.004 1.00 98.62 72 MET A C 1
ATOM 530 O O . MET A 1 72 ? 12.591 -0.813 -13.120 1.00 98.62 72 MET A O 1
ATOM 534 N N . ILE A 1 73 ? 10.685 -1.835 -13.760 1.00 98.62 73 ILE A N 1
ATOM 535 C CA . ILE A 1 73 ? 10.156 -2.087 -12.417 1.00 98.62 73 ILE A CA 1
ATOM 536 C C . ILE A 1 73 ? 9.769 -3.554 -12.326 1.00 98.62 73 ILE A C 1
ATOM 538 O O . ILE A 1 73 ? 8.916 -4.017 -13.076 1.00 98.62 73 ILE A O 1
ATOM 542 N N . TRP A 1 74 ? 10.363 -4.278 -11.391 1.00 98.44 74 TRP A N 1
ATOM 543 C CA . TRP A 1 74 ? 9.985 -5.645 -11.066 1.00 98.44 74 TRP A CA 1
ATOM 544 C C . TRP A 1 74 ? 9.023 -5.646 -9.882 1.00 98.44 74 TRP A C 1
ATOM 546 O O . TRP A 1 74 ? 9.221 -4.888 -8.931 1.00 98.44 74 TRP A O 1
ATOM 556 N N . ARG A 1 75 ? 7.996 -6.499 -9.930 1.00 97.81 75 ARG A N 1
ATOM 557 C CA . ARG A 1 75 ? 7.065 -6.748 -8.818 1.00 97.81 75 ARG A CA 1
ATOM 558 C C . ARG A 1 75 ? 7.201 -8.175 -8.302 1.00 97.81 75 ARG A C 1
ATOM 560 O O . ARG A 1 75 ? 7.171 -9.120 -9.089 1.00 97.81 75 ARG A O 1
ATOM 567 N N . ALA A 1 76 ? 7.301 -8.325 -6.983 1.00 96.12 76 ALA A N 1
ATOM 568 C CA . ALA A 1 76 ? 7.598 -9.613 -6.359 1.00 96.12 76 ALA A CA 1
ATOM 569 C C . ALA A 1 76 ? 6.449 -10.628 -6.393 1.00 96.12 76 ALA A C 1
ATOM 571 O O . ALA A 1 76 ? 6.686 -11.823 -6.541 1.00 96.12 76 ALA A O 1
ATOM 572 N N . ASP A 1 77 ? 5.211 -10.169 -6.243 1.00 95.19 77 ASP A N 1
ATOM 573 C CA . ASP A 1 77 ? 4.033 -11.023 -6.065 1.00 95.19 77 ASP A CA 1
ATOM 574 C C . ASP A 1 77 ? 3.700 -11.863 -7.305 1.00 95.19 77 ASP A C 1
ATOM 576 O O . ASP A 1 77 ? 3.414 -13.051 -7.185 1.00 95.19 77 ASP A O 1
ATOM 580 N N . TRP A 1 78 ? 3.765 -11.263 -8.494 1.00 94.50 78 TRP A N 1
ATOM 581 C CA . TRP A 1 78 ? 3.530 -11.951 -9.771 1.00 94.50 78 TRP A CA 1
ATOM 582 C C . TRP A 1 78 ? 4.808 -12.209 -10.562 1.00 94.50 78 TRP A C 1
ATOM 584 O O . TRP A 1 78 ? 4.744 -12.799 -11.632 1.00 94.50 78 TRP A O 1
ATOM 594 N N . ARG A 1 79 ? 5.966 -11.773 -10.050 1.00 95.44 79 ARG A N 1
ATOM 595 C CA . ARG A 1 79 ? 7.255 -11.862 -10.749 1.00 95.44 79 ARG A CA 1
ATOM 596 C C . ARG A 1 79 ? 7.188 -11.290 -12.167 1.00 95.44 79 ARG A C 1
ATOM 598 O O . ARG A 1 79 ? 7.620 -11.917 -13.127 1.00 95.44 79 ARG A O 1
ATOM 605 N N . HIS A 1 80 ? 6.640 -10.088 -12.300 1.00 98.06 80 HIS A N 1
ATOM 606 C CA . HIS A 1 80 ? 6.595 -9.384 -13.580 1.00 98.06 80 HIS A CA 1
ATOM 607 C C . HIS A 1 80 ? 7.606 -8.240 -13.611 1.00 98.06 80 HIS A C 1
ATOM 609 O O . HIS A 1 80 ? 7.783 -7.539 -12.616 1.00 98.06 80 HIS A O 1
ATOM 615 N N . ILE A 1 81 ? 8.190 -8.002 -14.781 1.00 98.69 81 ILE A N 1
ATOM 616 C CA . ILE A 1 81 ? 9.013 -6.843 -15.118 1.00 98.69 81 ILE A CA 1
ATOM 617 C C . ILE A 1 81 ? 8.202 -5.925 -16.026 1.00 98.69 81 ILE A C 1
ATOM 619 O O . ILE A 1 81 ? 7.825 -6.289 -17.140 1.00 98.69 81 ILE A O 1
ATOM 623 N N . TYR A 1 82 ? 7.953 -4.711 -15.560 1.00 98.62 82 TYR A N 1
ATOM 624 C CA . TYR A 1 82 ? 7.427 -3.624 -16.367 1.00 98.62 82 TYR A CA 1
ATOM 625 C C . TYR A 1 82 ? 8.579 -2.901 -17.039 1.00 98.62 82 TYR A C 1
ATOM 627 O O . TYR A 1 82 ? 9.479 -2.419 -16.360 1.00 98.62 82 TYR A O 1
ATOM 635 N N . VAL A 1 83 ? 8.527 -2.793 -18.361 1.00 98.62 83 VAL A N 1
ATOM 636 C CA . VAL A 1 83 ? 9.440 -1.972 -19.156 1.00 98.62 83 VAL A CA 1
ATOM 637 C C . VAL A 1 83 ? 8.692 -0.702 -19.530 1.00 98.62 83 VAL A C 1
ATOM 639 O O . VAL A 1 83 ? 7.728 -0.761 -20.289 1.00 98.62 83 VAL A O 1
ATOM 642 N N . ILE A 1 84 ? 9.112 0.435 -18.981 1.00 98.69 84 ILE A N 1
ATOM 643 C CA . ILE A 1 84 ? 8.444 1.732 -19.122 1.00 98.69 84 ILE A CA 1
ATOM 644 C C . ILE A 1 84 ? 9.375 2.660 -19.905 1.00 98.69 84 ILE A C 1
ATOM 646 O O . ILE A 1 84 ? 10.410 3.086 -19.399 1.00 98.69 84 ILE A O 1
ATOM 650 N N . LEU A 1 85 ? 9.039 2.958 -21.159 1.00 98.50 85 LEU A N 1
ATOM 651 C CA . LEU A 1 85 ? 9.875 3.763 -22.053 1.00 98.50 85 LEU A CA 1
ATOM 652 C C . LEU A 1 85 ? 9.546 5.248 -21.923 1.00 98.50 85 LEU A C 1
ATOM 654 O O . LEU A 1 85 ? 8.376 5.623 -21.946 1.00 98.50 85 LEU A O 1
ATOM 658 N N . HIS A 1 86 ? 10.558 6.118 -21.936 1.00 96.81 86 HIS A N 1
ATOM 659 C CA . HIS A 1 86 ? 10.362 7.578 -21.945 1.00 96.81 86 HIS A CA 1
ATOM 660 C C . HIS A 1 86 ? 9.534 8.059 -23.150 1.00 96.81 86 HIS A C 1
ATOM 662 O O . HIS A 1 86 ? 8.877 9.090 -23.078 1.00 96.81 86 HIS A O 1
ATOM 668 N N . ALA A 1 87 ? 9.502 7.275 -24.233 1.00 92.12 87 ALA A N 1
ATOM 669 C CA . ALA A 1 87 ? 8.672 7.505 -25.416 1.00 92.12 87 ALA A CA 1
ATOM 670 C C . ALA A 1 87 ? 7.159 7.245 -25.202 1.00 92.12 87 ALA A C 1
ATOM 672 O O . ALA A 1 87 ? 6.402 7.212 -26.169 1.00 92.12 87 ALA A O 1
ATOM 673 N N . GLY A 1 88 ? 6.703 7.024 -23.962 1.00 93.50 88 GLY A N 1
ATOM 674 C CA . GLY A 1 88 ? 5.277 6.926 -23.618 1.00 93.50 88 GLY A CA 1
ATOM 675 C C . GLY A 1 88 ? 4.650 5.541 -23.804 1.00 93.50 88 GLY A C 1
ATOM 676 O O . GLY A 1 88 ? 3.433 5.398 -23.698 1.00 93.50 88 GLY A O 1
ATOM 677 N N . ARG A 1 89 ? 5.458 4.508 -24.069 1.00 97.69 89 ARG A N 1
ATOM 678 C CA . ARG A 1 89 ? 5.008 3.112 -24.195 1.00 97.69 89 ARG A CA 1
ATOM 679 C C . ARG A 1 89 ? 5.480 2.279 -23.015 1.00 97.69 89 ARG A C 1
ATOM 681 O O . ARG A 1 89 ? 6.592 2.479 -22.533 1.00 97.69 89 ARG A O 1
ATOM 688 N N . TRP A 1 90 ? 4.662 1.325 -22.587 1.00 98.38 90 TRP A N 1
ATOM 689 C CA . TRP A 1 90 ? 5.076 0.326 -21.607 1.00 98.38 90 TRP A CA 1
ATOM 690 C C . TRP A 1 90 ? 4.731 -1.094 -22.057 1.00 98.38 90 TRP A C 1
ATOM 692 O O . TRP A 1 90 ? 3.939 -1.312 -22.977 1.00 98.38 90 TRP A O 1
ATOM 702 N N . SER A 1 91 ? 5.374 -2.076 -21.438 1.00 98.00 91 SER A N 1
ATOM 703 C CA . SER A 1 91 ? 5.131 -3.502 -21.661 1.00 98.00 91 SER A CA 1
ATOM 704 C C . SER A 1 91 ? 5.413 -4.289 -20.386 1.00 98.00 91 SER A C 1
ATOM 706 O O . SER A 1 91 ? 6.098 -3.798 -19.488 1.00 98.00 91 SER A O 1
ATOM 708 N N . VAL A 1 92 ? 4.889 -5.508 -20.308 1.00 98.19 92 VAL A N 1
ATOM 709 C CA . VAL A 1 92 ? 5.093 -6.427 -19.186 1.00 98.19 92 VAL A CA 1
ATOM 710 C C . VAL A 1 92 ? 5.723 -7.722 -19.679 1.00 98.19 92 VAL A C 1
ATOM 712 O O . VAL A 1 92 ? 5.363 -8.218 -20.744 1.00 98.19 92 VAL A O 1
ATOM 715 N N . TYR A 1 93 ? 6.656 -8.253 -18.896 1.00 98.44 93 TYR A N 1
ATOM 716 C CA . TYR A 1 93 ? 7.343 -9.513 -19.150 1.00 98.44 93 TYR A CA 1
ATOM 717 C C . TYR A 1 93 ? 7.409 -10.337 -17.869 1.00 98.44 93 TYR A C 1
ATOM 719 O O . TYR A 1 93 ? 7.499 -9.772 -16.780 1.00 98.44 93 TYR A O 1
ATOM 727 N N . ASP A 1 94 ? 7.423 -11.657 -17.999 1.00 98.19 94 ASP A N 1
ATOM 728 C CA . ASP A 1 94 ? 7.692 -12.543 -16.870 1.00 98.19 94 ASP A CA 1
ATOM 729 C C . ASP A 1 94 ? 9.174 -12.493 -16.491 1.00 98.19 94 ASP A C 1
ATOM 731 O O . ASP A 1 94 ? 10.065 -12.565 -17.345 1.00 98.19 94 ASP A O 1
ATOM 735 N N . ASP A 1 95 ? 9.444 -12.411 -15.194 1.00 97.62 95 ASP A N 1
ATOM 736 C CA . ASP A 1 95 ? 10.778 -12.593 -14.651 1.00 97.62 95 ASP A CA 1
ATOM 737 C C . ASP A 1 95 ? 11.101 -14.086 -14.535 1.00 97.62 95 ASP A C 1
ATOM 739 O O . ASP A 1 95 ? 10.708 -14.776 -13.590 1.00 97.62 95 ASP A O 1
ATOM 743 N N . THR A 1 96 ? 11.865 -14.570 -15.510 1.00 97.12 96 THR A N 1
ATOM 744 C CA . THR A 1 96 ? 12.347 -15.955 -15.557 1.00 97.12 96 THR A CA 1
ATOM 745 C C . THR A 1 96 ? 13.689 -16.143 -14.851 1.00 97.12 96 THR A C 1
ATOM 747 O O . THR A 1 96 ? 14.291 -17.216 -14.979 1.00 97.12 96 THR A O 1
ATOM 750 N N . TYR A 1 97 ? 14.201 -15.122 -14.153 1.00 96.62 97 TYR A N 1
ATOM 751 C CA . TYR A 1 97 ? 15.505 -15.197 -13.512 1.00 96.62 97 TYR A CA 1
ATOM 752 C C . TYR A 1 97 ? 15.520 -16.163 -12.325 1.00 96.62 97 TYR A C 1
ATOM 754 O O . TYR A 1 97 ? 14.577 -16.231 -11.528 1.00 96.62 97 TYR A O 1
ATOM 762 N N . GLN A 1 98 ? 16.608 -16.916 -12.209 1.00 95.38 98 GLN A N 1
ATOM 763 C CA . GLN A 1 98 ? 16.890 -17.779 -11.065 1.00 95.38 98 GLN A CA 1
ATOM 764 C C . GLN A 1 98 ? 18.066 -17.204 -10.283 1.00 95.38 98 GLN A C 1
ATOM 766 O O . GLN A 1 98 ? 19.097 -16.887 -10.873 1.00 95.38 98 GLN A O 1
ATOM 771 N N . GLU A 1 99 ? 17.919 -17.086 -8.961 1.00 92.31 99 GLU A N 1
ATOM 772 C CA . GLU A 1 99 ? 18.954 -16.476 -8.123 1.00 92.31 99 GLU A CA 1
ATOM 773 C C . GLU A 1 99 ? 20.292 -17.206 -8.290 1.00 92.31 99 GLU A C 1
ATOM 775 O O . GLU A 1 99 ? 20.385 -18.419 -8.095 1.00 92.31 99 GLU A O 1
ATOM 780 N N . GLY A 1 100 ? 21.324 -16.449 -8.668 1.00 91.06 100 GLY A N 1
ATOM 781 C CA . GLY A 1 100 ? 22.671 -16.963 -8.902 1.00 91.06 100 GLY A CA 1
ATOM 782 C C . GLY A 1 100 ? 22.909 -17.568 -10.289 1.00 91.06 100 GLY A C 1
ATOM 783 O O . GLY A 1 100 ? 24.021 -18.036 -10.541 1.00 91.06 100 GLY A O 1
ATOM 784 N N . GLU A 1 101 ? 21.932 -17.565 -11.207 1.00 95.50 101 GLU A N 1
ATOM 785 C CA . GLU A 1 101 ? 22.199 -18.021 -12.574 1.00 95.50 101 GLU A CA 1
ATOM 786 C C . GLU A 1 101 ? 23.180 -17.083 -13.293 1.00 95.50 101 GLU A C 1
ATOM 788 O O . GLU A 1 101 ? 23.167 -15.860 -13.129 1.00 95.50 101 GLU A O 1
ATOM 793 N N . PHE A 1 102 ? 24.029 -17.672 -14.131 1.00 91.44 102 PHE A N 1
ATOM 794 C CA . PHE A 1 102 ? 25.033 -16.934 -14.880 1.00 91.44 102 PHE A CA 1
ATOM 795 C C . PHE A 1 102 ? 24.444 -16.357 -16.174 1.00 91.44 102 PHE A C 1
ATOM 797 O O . PHE A 1 102 ? 24.041 -17.100 -17.066 1.00 91.44 102 PHE A O 1
ATOM 804 N N . LEU A 1 103 ? 24.446 -15.027 -16.305 1.00 89.19 103 LEU A N 1
ATOM 805 C CA . LEU A 1 103 ? 23.887 -14.319 -17.468 1.00 89.19 103 LEU A CA 1
ATOM 806 C C . LEU A 1 103 ? 24.903 -14.020 -18.582 1.00 89.19 103 LEU A C 1
ATOM 808 O O . LEU A 1 103 ? 24.526 -13.509 -19.636 1.00 89.19 103 LEU A O 1
ATOM 812 N N . GLY A 1 104 ? 26.185 -14.322 -18.366 1.00 85.06 104 GLY A N 1
ATOM 813 C CA . GLY A 1 104 ? 27.259 -13.917 -19.272 1.00 85.06 104 GLY A CA 1
ATOM 814 C C . GLY A 1 104 ? 27.603 -12.426 -19.181 1.00 85.06 104 GLY A C 1
ATOM 815 O O . GLY A 1 104 ? 26.775 -11.573 -18.835 1.00 85.06 104 GLY A O 1
ATOM 816 N N . SER A 1 105 ? 28.857 -12.103 -19.508 1.00 83.62 105 SER A N 1
ATOM 817 C CA . SER A 1 105 ? 29.310 -10.712 -19.577 1.00 83.62 105 SER A CA 1
ATOM 818 C C . SER A 1 105 ? 28.706 -10.029 -20.811 1.00 83.62 105 SER A C 1
ATOM 820 O O . SER A 1 105 ? 28.904 -10.527 -21.921 1.00 83.62 105 SER A O 1
ATOM 822 N N . PRO A 1 106 ? 27.993 -8.900 -20.660 1.00 82.25 106 PRO A N 1
ATOM 823 C CA . PRO A 1 106 ? 27.441 -8.151 -21.785 1.00 82.25 106 PRO A CA 1
ATOM 824 C C . PRO A 1 106 ? 28.466 -7.183 -22.405 1.00 82.25 106 PRO A C 1
ATOM 826 O O . PRO A 1 106 ? 28.108 -6.397 -23.277 1.00 82.25 106 PRO A O 1
ATOM 829 N N . GLY A 1 107 ? 29.724 -7.218 -21.948 1.00 80.81 107 GLY A N 1
ATOM 830 C CA . GLY A 1 107 ? 30.703 -6.156 -22.173 1.00 80.81 107 GLY A CA 1
ATOM 831 C C . GLY A 1 107 ? 30.567 -5.023 -21.151 1.00 80.81 107 GLY A C 1
ATOM 832 O O . GLY A 1 107 ? 29.659 -5.025 -20.318 1.00 80.81 107 GLY A O 1
ATOM 833 N N . SER A 1 108 ? 31.490 -4.064 -21.208 1.00 78.88 108 SER A N 1
ATOM 834 C CA . SER A 1 108 ? 31.480 -2.881 -20.343 1.00 78.88 108 SER A CA 1
ATOM 835 C C . SER A 1 108 ? 30.965 -1.679 -21.130 1.00 78.88 108 SER A C 1
ATOM 837 O O . SER A 1 108 ? 31.530 -1.386 -22.185 1.00 78.88 108 SER A O 1
ATOM 839 N N . PRO A 1 109 ? 29.918 -0.984 -20.662 1.00 85.06 109 PRO A N 1
ATOM 840 C CA . PRO A 1 109 ? 29.472 0.235 -21.313 1.00 85.06 109 PRO A CA 1
ATOM 841 C C . PRO A 1 109 ? 30.353 1.428 -20.916 1.00 85.06 109 PRO A C 1
ATOM 843 O O . PRO A 1 109 ? 30.850 1.514 -19.792 1.00 85.06 109 PRO A O 1
ATOM 846 N N . ASP A 1 110 ? 30.524 2.370 -21.839 1.00 84.62 110 ASP A N 1
ATOM 847 C CA . ASP A 1 110 ? 31.254 3.610 -21.578 1.00 84.62 110 ASP A CA 1
ATOM 848 C C . ASP A 1 110 ? 30.421 4.604 -20.750 1.00 84.62 110 ASP A C 1
ATOM 850 O O . ASP A 1 110 ? 29.199 4.496 -20.632 1.00 84.62 110 ASP A O 1
ATOM 854 N N . GLY A 1 111 ? 31.079 5.626 -20.196 1.00 85.50 111 GLY A N 1
ATOM 855 C CA . GLY A 1 111 ? 30.390 6.790 -19.625 1.00 85.50 111 GLY A CA 1
ATOM 856 C C . GLY A 1 111 ? 29.709 6.558 -18.273 1.00 85.50 111 GLY A C 1
ATOM 857 O O . GLY A 1 111 ? 28.759 7.265 -17.951 1.00 85.50 111 GLY A O 1
ATOM 858 N N . GLY A 1 112 ? 30.178 5.586 -17.482 1.00 85.88 112 GLY A N 1
ATOM 859 C CA . GLY A 1 112 ? 29.643 5.315 -16.139 1.00 85.88 112 GLY A CA 1
ATOM 860 C C . GLY A 1 112 ? 28.282 4.614 -16.134 1.00 85.88 112 GLY A C 1
ATOM 861 O O . GLY A 1 112 ? 27.614 4.574 -15.104 1.00 85.88 112 GLY A O 1
ATOM 862 N N . LEU A 1 113 ? 27.869 4.076 -17.281 1.00 93.38 113 LEU A N 1
ATOM 863 C CA . LEU A 1 113 ? 26.691 3.229 -17.409 1.00 93.38 113 LEU A CA 1
ATOM 864 C C . LEU A 1 113 ? 26.938 1.867 -16.750 1.00 93.38 113 LEU A C 1
ATOM 866 O O . LEU A 1 113 ? 28.075 1.454 -16.516 1.00 93.38 113 LEU A O 1
ATOM 870 N N . VAL A 1 114 ? 25.854 1.156 -16.470 1.00 92.56 114 VAL A N 1
ATOM 871 C CA . VAL A 1 114 ? 25.886 -0.131 -15.782 1.00 92.56 114 VAL A CA 1
ATOM 872 C C . VAL A 1 114 ? 25.210 -1.185 -16.651 1.00 92.56 114 VAL A C 1
ATOM 874 O O . VAL A 1 114 ? 24.233 -0.928 -17.360 1.00 92.56 114 VAL A O 1
ATOM 877 N N . ALA A 1 115 ? 25.771 -2.389 -16.628 1.00 92.62 115 ALA A N 1
ATOM 878 C CA . ALA A 1 115 ? 25.117 -3.561 -17.173 1.00 92.62 115 ALA A CA 1
ATOM 879 C C . ALA A 1 115 ? 24.025 -4.021 -16.194 1.00 92.62 115 ALA A C 1
ATOM 881 O O . ALA A 1 115 ? 24.380 -4.367 -15.066 1.00 92.62 115 ALA A O 1
ATOM 882 N N . PRO A 1 116 ? 22.743 -4.077 -16.599 1.00 94.56 116 PRO A N 1
ATOM 883 C CA . PRO A 1 116 ? 21.700 -4.598 -15.725 1.00 94.56 116 PRO A CA 1
ATOM 884 C C . PRO A 1 116 ? 22.001 -6.059 -15.372 1.00 94.56 116 PRO A C 1
ATOM 886 O O . PRO A 1 116 ? 22.487 -6.835 -16.215 1.00 94.56 116 PRO A O 1
ATOM 889 N N . ASP A 1 117 ? 21.695 -6.439 -14.138 1.00 92.88 117 ASP A N 1
ATOM 890 C CA . ASP A 1 117 ? 21.894 -7.791 -13.613 1.00 92.88 117 ASP A CA 1
ATOM 891 C C . ASP A 1 117 ? 20.545 -8.448 -13.267 1.00 92.88 117 ASP A C 1
ATOM 893 O O . ASP A 1 117 ? 19.483 -7.843 -13.430 1.00 92.88 117 ASP A O 1
ATOM 897 N N . ARG A 1 118 ? 20.567 -9.718 -12.854 1.00 94.88 118 ARG A N 1
ATOM 898 C CA . ARG A 1 118 ? 19.391 -10.472 -12.395 1.00 94.88 118 ARG A CA 1
ATOM 899 C C . ARG A 1 118 ? 18.231 -10.470 -13.403 1.00 94.88 118 ARG A C 1
ATOM 901 O O . ARG A 1 118 ? 18.452 -10.665 -14.601 1.00 94.88 118 ARG A O 1
ATOM 908 N N . GLY A 1 119 ? 16.992 -10.281 -12.942 1.00 96.44 119 GLY A N 1
ATOM 909 C CA . GLY A 1 119 ? 15.781 -10.286 -13.770 1.00 96.44 119 GLY A CA 1
ATOM 910 C C . GLY A 1 119 ? 15.840 -9.289 -14.923 1.00 96.44 119 GLY A C 1
ATOM 911 O O . GLY A 1 119 ? 15.609 -9.657 -16.080 1.00 96.44 119 GLY A O 1
ATOM 912 N N . PHE A 1 120 ? 16.227 -8.042 -14.638 1.00 97.81 120 PHE A N 1
ATOM 913 C CA . PHE A 1 120 ? 16.378 -7.009 -15.665 1.00 97.81 120 PHE A CA 1
ATOM 914 C C . PHE A 1 120 ? 17.490 -7.363 -16.649 1.00 97.81 120 PHE A C 1
ATOM 916 O O . PHE A 1 120 ? 17.294 -7.297 -17.864 1.00 97.81 120 PHE A O 1
ATOM 923 N N . GLY A 1 121 ? 18.632 -7.822 -16.137 1.00 96.44 121 GLY A N 1
ATOM 924 C CA . GLY A 1 121 ? 19.780 -8.232 -16.932 1.00 96.44 121 GLY A CA 1
ATOM 925 C C . GLY A 1 121 ? 19.486 -9.393 -17.874 1.00 96.44 121 GLY A C 1
ATOM 926 O O . GLY A 1 121 ? 19.940 -9.379 -19.025 1.00 96.44 121 GLY A O 1
ATOM 927 N N . LYS A 1 122 ? 18.713 -10.381 -17.416 1.00 96.88 122 LYS A N 1
ATOM 928 C CA . LYS A 1 122 ? 18.288 -11.526 -18.224 1.00 96.88 122 LYS A CA 1
ATOM 929 C C . LYS A 1 122 ? 17.360 -11.084 -19.344 1.00 96.88 122 LYS A C 1
ATOM 931 O O . LYS A 1 122 ? 17.631 -11.389 -20.506 1.00 96.88 122 LYS A O 1
ATOM 936 N N . LEU A 1 123 ? 16.316 -10.324 -19.005 1.00 97.88 123 LEU A N 1
ATOM 937 C CA . LEU A 1 123 ? 15.363 -9.796 -19.980 1.00 97.88 123 LEU A CA 1
ATOM 938 C C . LEU A 1 123 ? 16.081 -8.966 -21.052 1.00 97.88 123 LEU A C 1
ATOM 940 O O . LEU A 1 123 ? 15.899 -9.201 -22.244 1.00 97.88 123 LEU A O 1
ATOM 944 N N . TRP A 1 124 ? 16.958 -8.056 -20.629 1.00 97.44 124 TRP A N 1
ATOM 945 C CA . TRP A 1 124 ? 17.733 -7.177 -21.504 1.00 97.44 124 TRP A CA 1
ATOM 946 C C . TRP A 1 124 ? 18.676 -7.944 -22.449 1.00 97.44 124 TRP A C 1
ATOM 948 O O . TRP A 1 124 ? 18.820 -7.605 -23.625 1.00 97.44 124 TRP A O 1
ATOM 958 N N . ARG A 1 125 ? 19.316 -9.025 -21.987 1.00 95.00 125 ARG A N 1
ATOM 959 C CA . ARG A 1 125 ? 20.187 -9.841 -22.854 1.00 95.00 125 ARG A CA 1
ATOM 960 C C . ARG A 1 125 ? 19.381 -10.666 -23.860 1.00 95.00 125 ARG A C 1
ATOM 962 O O . ARG A 1 125 ? 19.770 -10.738 -25.025 1.00 95.00 125 ARG A O 1
ATOM 969 N N . GLN A 1 126 ? 18.265 -11.256 -23.428 1.00 95.88 126 GLN A N 1
ATOM 970 C CA . GLN A 1 126 ? 17.476 -12.197 -24.233 1.00 95.88 126 GLN A CA 1
ATOM 971 C C . GLN A 1 126 ? 16.506 -11.529 -25.215 1.00 95.88 126 GLN A C 1
ATOM 973 O O . GLN A 1 126 ? 16.165 -12.131 -26.231 1.00 95.88 126 GLN A O 1
ATOM 978 N N . ARG A 1 127 ? 16.060 -10.303 -24.928 1.00 96.81 127 ARG A N 1
ATOM 979 C CA . ARG A 1 127 ? 15.118 -9.542 -25.759 1.00 96.81 127 ARG A CA 1
ATOM 980 C C . ARG A 1 127 ? 15.823 -8.324 -26.343 1.00 96.81 127 ARG A C 1
ATOM 982 O O . ARG A 1 127 ? 15.918 -7.282 -25.692 1.00 96.81 127 ARG A O 1
ATOM 989 N N . SER A 1 128 ? 16.347 -8.453 -27.563 1.00 95.81 128 SER A N 1
ATOM 990 C CA . SER A 1 128 ? 17.036 -7.346 -28.242 1.00 95.81 128 SER A CA 1
ATOM 991 C C . SER A 1 128 ? 16.135 -6.125 -28.398 1.00 95.81 128 SER A C 1
ATOM 993 O O . SER A 1 128 ? 16.588 -5.010 -28.192 1.00 95.81 128 SER A O 1
ATOM 995 N N . GLU A 1 129 ? 14.842 -6.332 -28.646 1.00 96.25 129 GLU A N 1
ATOM 996 C CA . GLU A 1 129 ? 13.838 -5.274 -28.735 1.00 96.25 129 GLU A CA 1
ATOM 997 C C . GLU A 1 129 ? 13.717 -4.457 -27.441 1.00 96.25 129 GLU A C 1
ATOM 999 O O . GLU A 1 129 ? 13.551 -3.239 -27.493 1.00 96.25 129 GLU A O 1
ATOM 1004 N N . VAL A 1 130 ? 13.861 -5.100 -26.277 1.00 97.56 130 VAL A N 1
ATOM 1005 C CA . VAL A 1 130 ? 13.854 -4.414 -24.979 1.00 97.56 130 VAL A CA 1
ATOM 1006 C C . VAL A 1 130 ? 15.160 -3.655 -24.790 1.00 97.56 130 VAL A C 1
ATOM 1008 O O . VAL A 1 130 ? 15.128 -2.469 -24.459 1.00 97.56 130 VAL A O 1
ATOM 1011 N N . ARG A 1 131 ? 16.302 -4.310 -25.032 1.00 96.44 131 ARG A N 1
ATOM 1012 C CA . ARG A 1 131 ? 17.633 -3.699 -24.904 1.00 96.44 131 ARG A CA 1
ATOM 1013 C C . ARG A 1 131 ? 17.795 -2.468 -25.780 1.00 96.44 131 ARG A C 1
ATOM 1015 O O . ARG A 1 131 ? 18.233 -1.426 -25.295 1.00 96.44 131 ARG A O 1
ATOM 1022 N N . ASP A 1 132 ? 17.434 -2.579 -27.049 1.00 96.31 132 ASP A N 1
ATOM 1023 C CA . ASP A 1 132 ? 17.606 -1.505 -28.019 1.00 96.31 132 ASP A CA 1
ATOM 1024 C C . ASP A 1 132 ? 16.662 -0.336 -27.692 1.00 96.31 132 ASP A C 1
ATOM 1026 O O . ASP A 1 132 ? 17.041 0.829 -27.831 1.00 96.31 132 ASP A O 1
ATOM 1030 N N . ALA A 1 133 ? 15.470 -0.618 -27.151 1.00 97.25 133 ALA A N 1
ATOM 1031 C CA . ALA A 1 133 ? 14.533 0.410 -26.712 1.00 97.25 133 ALA A CA 1
ATOM 1032 C C . ALA A 1 133 ? 15.021 1.168 -25.465 1.00 97.25 133 ALA A C 1
ATOM 1034 O O . ALA A 1 133 ? 15.097 2.398 -25.499 1.00 97.25 133 ALA A O 1
ATOM 1035 N N . VAL A 1 134 ? 15.378 0.464 -24.383 1.00 97.88 134 VAL A N 1
ATOM 1036 C CA . VAL A 1 134 ? 15.739 1.086 -23.090 1.00 97.88 134 VAL A CA 1
ATOM 1037 C C . VAL A 1 134 ? 17.176 1.614 -23.034 1.00 97.88 134 VAL A C 1
ATOM 1039 O O . VAL A 1 134 ? 17.429 2.615 -22.362 1.00 97.88 134 VAL A O 1
ATOM 1042 N N . GLY A 1 135 ? 18.107 0.993 -23.762 1.00 96.75 135 GLY A N 1
ATOM 1043 C CA . GLY A 1 135 ? 19.542 1.267 -23.667 1.00 96.75 135 GLY A CA 1
ATOM 1044 C C . GLY A 1 135 ? 20.195 0.620 -22.445 1.00 96.75 135 GLY A C 1
ATOM 1045 O O . GLY A 1 135 ? 19.661 -0.329 -21.876 1.00 96.75 135 GLY A O 1
ATOM 1046 N N . TRP A 1 136 ? 21.369 1.116 -22.056 1.00 97.12 136 TRP A N 1
ATOM 1047 C CA . TRP A 1 136 ? 22.078 0.661 -20.852 1.00 97.12 136 TRP A CA 1
ATOM 1048 C C . TRP A 1 136 ? 21.457 1.230 -19.572 1.00 97.12 136 TRP A C 1
ATOM 1050 O O . TRP A 1 136 ? 20.779 2.263 -19.616 1.00 97.12 136 TRP A O 1
ATOM 1060 N N . ALA A 1 137 ? 21.706 0.576 -18.435 1.00 97.06 137 ALA A N 1
ATOM 1061 C CA . ALA A 1 137 ? 21.301 1.106 -17.141 1.00 97.06 137 ALA A CA 1
ATOM 1062 C C . ALA A 1 137 ? 22.170 2.321 -16.773 1.00 97.06 137 ALA A C 1
ATOM 1064 O O . ALA A 1 137 ? 23.355 2.390 -17.104 1.00 97.06 137 ALA A O 1
ATOM 1065 N N . THR A 1 138 ? 21.569 3.306 -16.114 1.00 96.62 138 THR A N 1
ATOM 1066 C CA . THR A 1 138 ? 22.233 4.536 -15.648 1.00 96.62 138 THR A CA 1
ATOM 1067 C C . THR A 1 138 ? 22.481 4.532 -14.142 1.00 96.62 138 THR A C 1
ATOM 1069 O O . THR A 1 138 ? 23.203 5.383 -13.633 1.00 96.62 138 THR A O 1
ATOM 1072 N N . ALA A 1 139 ? 21.889 3.575 -13.432 1.00 93.25 139 ALA A N 1
ATOM 1073 C CA . ALA A 1 139 ? 22.090 3.310 -12.019 1.00 93.25 139 ALA A CA 1
ATOM 1074 C C . ALA A 1 139 ? 21.899 1.811 -11.780 1.00 93.25 139 ALA A C 1
ATOM 1076 O O . ALA A 1 139 ? 21.236 1.153 -12.574 1.00 93.25 139 ALA A O 1
ATOM 1077 N N . THR A 1 140 ? 22.452 1.288 -10.690 1.00 93.00 140 THR A N 1
ATOM 1078 C CA . THR A 1 140 ? 22.215 -0.098 -10.274 1.00 93.00 140 THR A CA 1
ATOM 1079 C C . THR A 1 140 ? 20.779 -0.295 -9.802 1.00 93.00 140 THR A C 1
ATOM 1081 O O . THR A 1 140 ? 20.185 0.615 -9.215 1.00 93.00 140 THR A O 1
ATOM 1084 N 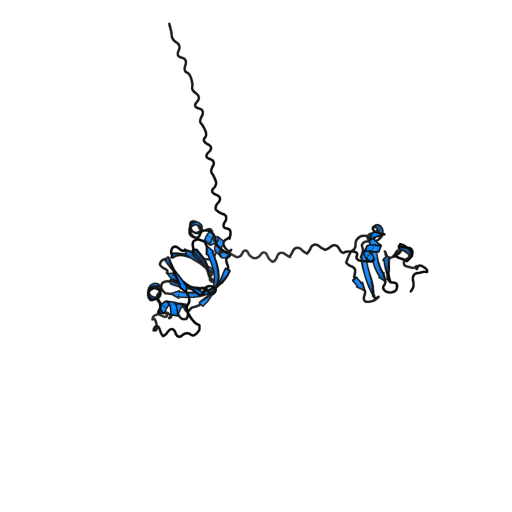N . GLU A 1 141 ? 20.261 -1.508 -9.975 1.00 93.44 141 GLU A N 1
ATOM 1085 C CA . GLU A 1 141 ? 18.995 -1.947 -9.387 1.00 93.44 141 GLU A CA 1
ATOM 1086 C C . GLU A 1 141 ? 18.893 -1.608 -7.887 1.00 93.44 141 GLU A C 1
ATOM 1088 O O . GLU A 1 141 ? 19.804 -1.863 -7.096 1.00 93.44 141 GLU A O 1
ATOM 1093 N N . ALA A 1 142 ? 17.743 -1.058 -7.495 1.00 95.50 142 ALA A N 1
ATOM 1094 C CA . ALA A 1 142 ? 17.408 -0.757 -6.113 1.00 95.50 142 ALA A CA 1
ATOM 1095 C C . ALA A 1 142 ? 16.053 -1.365 -5.732 1.00 95.50 142 ALA A C 1
ATOM 1097 O O . ALA A 1 142 ? 15.036 -1.124 -6.388 1.00 95.50 142 ALA A O 1
ATOM 1098 N N . GLY A 1 143 ? 16.033 -2.108 -4.624 1.00 95.94 143 GLY A N 1
ATOM 1099 C CA . GLY A 1 143 ? 14.795 -2.535 -3.980 1.00 95.94 143 GLY A CA 1
ATOM 1100 C C . GLY A 1 143 ? 14.048 -1.336 -3.395 1.00 95.94 143 GLY A C 1
ATOM 1101 O O . GLY A 1 143 ? 14.647 -0.477 -2.747 1.00 95.94 143 GLY A O 1
ATOM 1102 N N . ILE A 1 144 ? 12.736 -1.272 -3.607 1.00 95.00 144 ILE A N 1
ATOM 1103 C CA . ILE A 1 144 ? 11.900 -0.155 -3.167 1.00 95.00 144 ILE A CA 1
ATOM 1104 C C . ILE A 1 144 ? 10.532 -0.675 -2.704 1.00 95.00 144 ILE A C 1
ATOM 1106 O O . ILE A 1 144 ? 9.961 -1.553 -3.356 1.00 95.00 144 ILE A O 1
ATOM 1110 N N . PRO A 1 145 ? 9.980 -0.185 -1.579 1.00 94.56 145 PRO A N 1
ATOM 1111 C CA . PRO A 1 145 ? 8.613 -0.529 -1.216 1.00 94.56 145 PRO A CA 1
ATOM 1112 C C . PRO A 1 145 ? 7.653 0.034 -2.266 1.00 94.56 145 PRO A C 1
ATOM 1114 O O . PRO A 1 145 ? 7.868 1.126 -2.797 1.00 94.56 145 PRO A O 1
ATOM 1117 N N . GLY A 1 146 ? 6.581 -0.694 -2.547 1.00 96.50 146 GLY A N 1
ATOM 1118 C CA . GLY A 1 146 ? 5.564 -0.255 -3.484 1.00 96.50 146 GLY A CA 1
ATOM 1119 C C . GLY A 1 146 ? 4.158 -0.635 -3.061 1.00 96.50 146 GLY A C 1
ATOM 1120 O O . GLY A 1 146 ? 3.939 -1.408 -2.124 1.00 96.50 146 GLY A O 1
ATOM 1121 N N . ARG A 1 147 ? 3.189 -0.068 -3.775 1.00 96.62 147 ARG A N 1
ATOM 1122 C CA . ARG A 1 147 ? 1.790 -0.491 -3.738 1.00 96.62 147 ARG A CA 1
ATOM 1123 C C . ARG A 1 147 ? 1.268 -0.574 -5.159 1.00 96.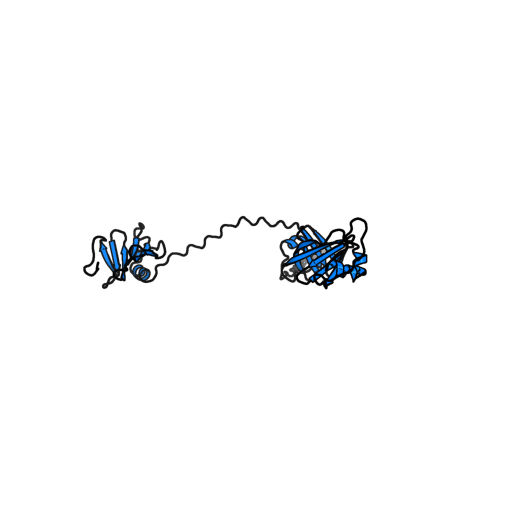62 147 ARG A C 1
ATOM 1125 O O . ARG A 1 147 ? 1.645 0.243 -5.997 1.00 96.62 147 ARG A O 1
ATOM 1132 N N . ILE A 1 148 ? 0.410 -1.545 -5.430 1.00 98.19 148 ILE A N 1
ATOM 1133 C CA . ILE A 1 148 ? -0.231 -1.703 -6.736 1.00 98.19 148 ILE A CA 1
ATOM 1134 C C . ILE A 1 148 ? -1.735 -1.800 -6.530 1.00 98.19 148 ILE A C 1
ATOM 1136 O O . ILE A 1 148 ? -2.196 -2.462 -5.601 1.00 98.19 148 ILE A O 1
ATOM 1140 N N . GLN A 1 149 ? -2.491 -1.153 -7.411 1.00 98.12 149 GLN A N 1
ATOM 1141 C CA . GLN A 1 149 ? -3.920 -1.392 -7.556 1.00 98.12 149 GLN A CA 1
ATOM 1142 C C . GLN A 1 149 ? -4.257 -1.621 -9.026 1.00 98.12 149 GLN A C 1
ATOM 1144 O O . GLN A 1 149 ? -3.833 -0.866 -9.905 1.00 98.12 149 GLN A O 1
ATOM 1149 N N . GLU A 1 150 ? -5.011 -2.685 -9.282 1.00 97.69 150 GLU A N 1
ATOM 1150 C CA . GLU A 1 150 ? -5.483 -3.042 -10.616 1.00 97.69 150 GLU A CA 1
ATOM 1151 C C . GLU A 1 150 ? -6.839 -2.365 -10.887 1.00 97.69 150 GLU A C 1
ATOM 1153 O O . GLU A 1 150 ? -7.709 -2.284 -10.012 1.00 97.69 150 GLU A O 1
ATOM 1158 N N . PHE A 1 151 ? -7.022 -1.900 -12.119 1.00 97.75 151 PHE A N 1
ATOM 1159 C CA . PHE A 1 151 ? -8.223 -1.245 -12.631 1.00 97.75 151 PHE A CA 1
ATOM 1160 C C . PHE A 1 151 ? -8.683 -1.947 -13.915 1.00 97.75 151 PHE A C 1
ATOM 1162 O O . PHE A 1 151 ? -7.921 -2.672 -14.554 1.00 97.75 151 PHE A O 1
ATOM 1169 N N . ALA A 1 152 ? -9.934 -1.737 -14.319 1.00 96.94 152 ALA A N 1
ATOM 1170 C CA . ALA A 1 152 ? -10.516 -2.404 -15.486 1.00 96.94 152 ALA A CA 1
ATOM 1171 C C . ALA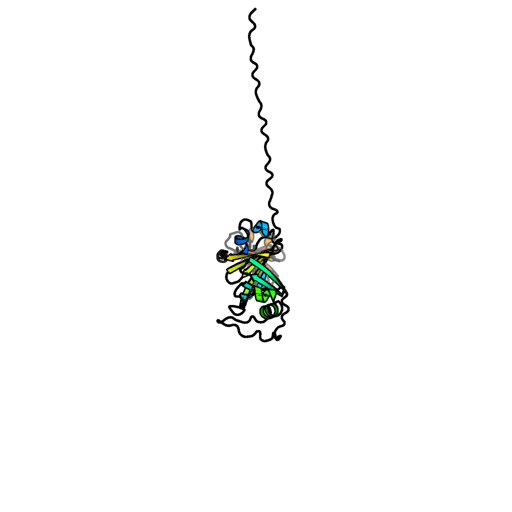 A 1 152 ? -9.751 -2.139 -16.804 1.00 96.94 152 ALA A C 1
ATOM 1173 O O . ALA A 1 152 ? -9.721 -2.997 -17.683 1.00 96.94 152 ALA A O 1
ATOM 1174 N N . GLY A 1 153 ? -9.132 -0.965 -16.934 1.00 96.88 153 GLY A N 1
ATOM 1175 C CA . GLY A 1 153 ? -8.389 -0.499 -18.108 1.00 96.88 153 GLY A CA 1
ATOM 1176 C C . GLY A 1 153 ? -6.893 -0.280 -17.868 1.00 96.88 153 GLY A C 1
ATOM 1177 O O . GLY A 1 153 ? -6.218 0.300 -18.719 1.00 96.88 153 GLY A O 1
ATOM 1178 N N . GLY A 1 154 ? -6.347 -0.705 -16.726 1.00 97.62 154 GLY A N 1
ATOM 1179 C CA . GLY A 1 154 ? -4.931 -0.511 -16.425 1.00 97.62 154 GLY A CA 1
ATOM 1180 C C . GLY A 1 154 ? -4.562 -0.806 -14.979 1.00 97.62 154 GLY A C 1
ATOM 1181 O O . GLY A 1 154 ? -5.265 -1.508 -14.261 1.00 97.62 154 GLY A O 1
ATOM 1182 N N . ARG A 1 155 ? -3.446 -0.241 -14.529 1.00 98.06 155 ARG A N 1
ATOM 1183 C CA . ARG A 1 155 ? -2.996 -0.322 -13.137 1.00 98.06 155 ARG A CA 1
ATOM 1184 C C . ARG A 1 155 ? -2.271 0.935 -12.704 1.00 98.06 155 ARG A C 1
ATOM 1186 O O . ARG A 1 155 ? -1.648 1.610 -13.523 1.00 98.06 155 ARG A O 1
ATOM 1193 N N . MET A 1 156 ? -2.305 1.203 -11.406 1.00 98.50 156 MET A N 1
ATOM 1194 C CA . MET A 1 156 ? -1.429 2.188 -10.784 1.00 98.50 156 MET A CA 1
ATOM 1195 C C . MET A 1 156 ? -0.375 1.492 -9.929 1.00 98.50 156 MET A C 1
ATOM 1197 O O . MET A 1 156 ? -0.678 0.546 -9.201 1.00 98.50 156 MET A O 1
ATOM 1201 N N . VAL A 1 157 ? 0.862 1.974 -10.021 1.00 98.44 157 VAL A N 1
ATOM 1202 C CA . VAL A 1 157 ? 2.020 1.491 -9.267 1.00 98.44 157 VAL A CA 1
ATOM 1203 C C . VAL A 1 157 ? 2.605 2.671 -8.507 1.00 98.44 157 VAL A C 1
ATOM 1205 O O . VAL A 1 157 ? 3.192 3.563 -9.113 1.00 98.44 157 VAL A O 1
ATOM 1208 N N . TRP A 1 158 ? 2.440 2.688 -7.190 1.00 98.00 15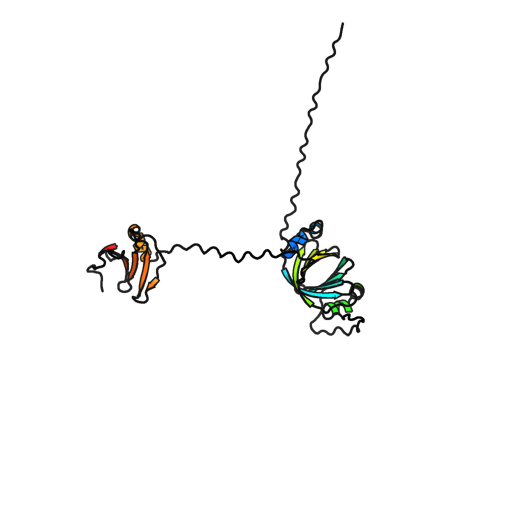8 TRP A N 1
ATOM 1209 C CA . TRP A 1 158 ? 3.107 3.643 -6.309 1.00 98.00 158 TRP A CA 1
ATOM 1210 C C . TRP A 1 158 ? 4.464 3.080 -5.893 1.00 98.00 158 TRP A C 1
ATOM 1212 O O . TRP A 1 158 ? 4.559 1.914 -5.497 1.00 98.00 158 TRP A O 1
ATOM 1222 N N . THR A 1 159 ? 5.500 3.906 -5.952 1.00 96.44 159 THR A N 1
ATOM 1223 C CA . THR A 1 159 ? 6.857 3.583 -5.514 1.00 96.44 159 THR A CA 1
ATOM 1224 C C . THR A 1 159 ? 7.245 4.430 -4.302 1.00 96.44 159 THR A C 1
ATOM 1226 O O . THR A 1 159 ? 6.805 5.569 -4.148 1.00 96.44 159 THR A O 1
ATOM 1229 N N . GLY A 1 160 ? 8.084 3.874 -3.424 1.00 92.06 160 GLY A N 1
ATOM 1230 C CA . GLY A 1 160 ? 8.495 4.485 -2.153 1.00 92.06 160 GLY A CA 1
ATOM 1231 C C . GLY A 1 160 ? 9.155 5.863 -2.250 1.00 92.06 160 GLY A C 1
ATOM 1232 O O . GLY A 1 160 ? 9.182 6.598 -1.268 1.00 92.06 160 GLY A O 1
ATOM 1233 N N . ASP A 1 161 ? 9.637 6.241 -3.430 1.00 92.62 161 ASP A N 1
ATOM 1234 C CA . ASP A 1 161 ? 10.152 7.569 -3.767 1.00 92.62 161 ASP A CA 1
ATOM 1235 C C . ASP A 1 161 ? 9.050 8.541 -4.227 1.00 92.62 161 ASP A C 1
ATOM 1237 O O . ASP A 1 161 ? 9.336 9.584 -4.810 1.00 92.62 161 ASP A O 1
ATOM 1241 N N . ARG A 1 162 ? 7.790 8.221 -3.905 1.00 92.94 162 ARG A N 1
ATOM 1242 C CA . ARG A 1 162 ? 6.599 9.051 -4.116 1.00 92.94 162 ARG A CA 1
ATOM 1243 C C . ARG A 1 162 ? 6.271 9.300 -5.586 1.00 92.94 162 ARG A C 1
ATOM 1245 O O . ARG A 1 162 ? 5.769 10.369 -5.931 1.00 92.94 162 ARG A O 1
ATOM 1252 N N . VAL A 1 163 ? 6.504 8.308 -6.443 1.00 96.06 163 VAL A N 1
ATOM 1253 C CA . VAL A 1 163 ? 6.072 8.330 -7.848 1.00 96.06 163 VAL A CA 1
ATOM 1254 C C . VAL A 1 163 ? 4.940 7.327 -8.047 1.00 96.06 163 VAL A C 1
ATOM 1256 O O . VAL A 1 163 ? 4.987 6.206 -7.549 1.00 96.06 163 VAL A O 1
ATOM 1259 N N . ILE A 1 164 ? 3.904 7.730 -8.777 1.00 98.00 164 ILE A N 1
ATOM 1260 C CA . ILE A 1 164 ? 2.789 6.875 -9.181 1.00 98.00 164 ILE A CA 1
ATOM 1261 C C . ILE A 1 164 ? 2.856 6.708 -10.692 1.00 98.00 164 ILE A C 1
ATOM 1263 O O . ILE A 1 164 ? 2.654 7.674 -11.423 1.00 98.00 164 ILE A O 1
ATOM 1267 N N . TYR A 1 165 ? 3.112 5.491 -11.160 1.00 98.25 165 TYR A N 1
ATOM 1268 C CA . TYR A 1 165 ? 3.038 5.128 -12.572 1.00 98.25 165 TYR A CA 1
ATOM 1269 C C . TYR A 1 165 ? 1.639 4.616 -12.881 1.00 98.25 165 TYR A C 1
ATOM 1271 O O . TYR A 1 165 ? 1.170 3.663 -12.260 1.00 98.25 165 TYR A O 1
ATOM 1279 N N . VAL A 1 166 ? 0.985 5.223 -13.862 1.00 98.25 166 VAL A N 1
ATOM 1280 C CA . VAL A 1 166 ? -0.298 4.769 -14.392 1.00 98.25 166 VAL A CA 1
ATOM 1281 C C . VAL A 1 166 ? -0.027 4.054 -15.705 1.00 98.25 166 VAL A C 1
ATOM 1283 O O . VAL A 1 166 ? 0.399 4.676 -16.676 1.00 98.25 166 VAL A O 1
ATOM 1286 N N . LEU A 1 167 ? -0.237 2.742 -15.713 1.00 98.44 167 LEU A N 1
ATOM 1287 C CA . LEU A 1 167 ? 0.065 1.839 -16.819 1.00 98.44 167 LEU A CA 1
ATOM 1288 C C . LEU A 1 167 ? -1.254 1.354 -17.428 1.00 98.44 167 LEU A C 1
ATOM 1290 O O . LEU A 1 167 ? -1.950 0.527 -16.837 1.00 98.44 167 LEU A O 1
ATOM 1294 N N . LEU A 1 168 ? -1.630 1.896 -18.583 1.00 98.19 168 LEU A N 1
ATOM 1295 C CA . LEU A 1 168 ? -2.921 1.627 -19.224 1.00 98.19 168 LEU A CA 1
ATOM 1296 C C . LEU A 1 168 ? -2.829 0.432 -20.174 1.00 98.19 168 LEU A C 1
ATOM 1298 O O . LEU A 1 168 ? -1.805 0.228 -20.822 1.00 98.19 168 LEU A O 1
ATOM 1302 N N . PHE A 1 169 ? -3.895 -0.356 -20.304 1.00 97.19 169 PHE A N 1
ATOM 1303 C CA . PHE A 1 169 ? -3.883 -1.555 -21.155 1.00 97.19 169 PHE A CA 1
ATOM 1304 C C . PHE A 1 169 ? -3.774 -1.261 -22.657 1.00 97.19 169 PHE A C 1
ATOM 1306 O O . PHE A 1 169 ? -3.380 -2.138 -23.420 1.00 97.19 169 PHE A O 1
ATOM 1313 N N . ASP A 1 170 ? -4.020 -0.021 -23.086 1.00 95.31 170 ASP A N 1
ATOM 1314 C CA . ASP A 1 170 ? -3.708 0.443 -24.448 1.00 95.31 170 ASP A CA 1
ATOM 1315 C C . ASP A 1 170 ? -2.189 0.624 -24.705 1.00 95.31 170 ASP A C 1
ATOM 1317 O O . ASP A 1 170 ? -1.746 0.918 -25.823 1.00 95.31 170 ASP A O 1
ATOM 1321 N N . GLY A 1 171 ? -1.365 0.409 -23.675 1.00 96.06 171 GLY A N 1
ATOM 1322 C CA . GLY A 1 171 ? 0.090 0.500 -23.707 1.00 96.06 171 GLY A CA 1
ATOM 1323 C C . GLY A 1 171 ? 0.632 1.912 -23.493 1.00 96.06 171 GLY A C 1
ATOM 1324 O O . GLY A 1 171 ? 1.849 2.096 -23.566 1.00 96.06 171 GLY A O 1
ATOM 1325 N N . ALA A 1 172 ? -0.226 2.905 -23.242 1.00 97.38 172 ALA A N 1
ATOM 1326 C CA . ALA A 1 172 ? 0.199 4.230 -22.807 1.00 97.38 172 ALA A CA 1
ATOM 1327 C C . ALA A 1 172 ? 0.530 4.232 -21.310 1.00 97.38 172 ALA A C 1
ATOM 1329 O O . ALA A 1 172 ? -0.014 3.448 -20.527 1.00 97.38 172 ALA A O 1
ATOM 1330 N N . TRP A 1 173 ? 1.401 5.149 -20.899 1.00 98.06 173 TRP A N 1
ATOM 1331 C CA . TRP A 1 173 ? 1.637 5.403 -19.486 1.00 98.06 173 TRP A CA 1
ATOM 1332 C C . TRP A 1 173 ? 1.826 6.888 -19.193 1.00 98.06 173 TRP A C 1
ATOM 1334 O O . TRP A 1 173 ? 2.143 7.683 -20.077 1.00 98.06 173 TRP A O 1
ATOM 1344 N N . VAL A 1 174 ? 1.630 7.243 -17.930 1.00 96.31 174 VAL A N 1
ATOM 1345 C CA . VAL A 1 174 ? 1.914 8.568 -17.373 1.00 96.31 174 VAL A CA 1
ATOM 1346 C C . VAL A 1 174 ? 2.364 8.401 -15.924 1.00 96.31 174 VAL A C 1
ATOM 1348 O O . VAL A 1 174 ? 1.989 7.422 -15.277 1.00 96.31 174 VAL A O 1
ATOM 1351 N N . SER A 1 175 ? 3.176 9.322 -15.407 1.00 96.50 175 SER A N 1
ATOM 1352 C CA . SER A 1 175 ? 3.521 9.362 -13.987 1.00 96.50 175 SER A CA 1
ATOM 1353 C C . SER A 1 175 ? 3.039 10.635 -13.306 1.00 96.50 175 SER A C 1
ATOM 1355 O O . SER A 1 175 ? 2.930 11.697 -13.917 1.00 96.50 175 SER A O 1
ATOM 1357 N N . TYR A 1 176 ? 2.773 10.507 -12.012 1.00 96.31 176 TYR A N 1
ATOM 1358 C CA . TYR A 1 176 ? 2.414 11.599 -11.120 1.00 96.31 176 TYR A CA 1
ATOM 1359 C C . TYR A 1 176 ? 3.269 11.529 -9.862 1.00 96.31 176 TYR A C 1
ATOM 1361 O O . TYR A 1 176 ? 3.672 10.447 -9.433 1.00 96.31 176 TYR A O 1
ATOM 1369 N N . SER A 1 177 ? 3.507 12.677 -9.239 1.00 95.69 177 SER A N 1
ATOM 1370 C CA . SER A 1 177 ? 4.023 12.705 -7.875 1.00 95.69 177 SER A CA 1
ATOM 1371 C C . SER A 1 177 ? 2.901 12.362 -6.901 1.00 95.69 177 SER A C 1
ATOM 1373 O O . SER A 1 177 ? 1.786 12.873 -7.019 1.00 95.69 177 SER A O 1
ATOM 1375 N N . ASP A 1 178 ? 3.204 11.530 -5.912 1.00 91.62 178 ASP A N 1
ATOM 1376 C CA . ASP A 1 178 ? 2.300 11.254 -4.807 1.00 91.62 178 ASP A CA 1
ATOM 1377 C C . ASP A 1 178 ? 2.196 12.482 -3.888 1.00 91.62 178 ASP A C 1
ATOM 1379 O O . ASP A 1 178 ? 3.038 12.718 -3.013 1.00 91.62 178 ASP A O 1
ATOM 1383 N N . THR A 1 179 ? 1.129 13.251 -4.103 1.00 87.06 179 THR A N 1
ATOM 1384 C CA . THR A 1 179 ? 0.720 14.397 -3.284 1.00 87.06 179 THR A CA 1
ATOM 1385 C C . THR A 1 179 ? -0.183 14.001 -2.120 1.00 87.06 179 THR A C 1
ATOM 1387 O O . THR A 1 179 ? -0.654 14.883 -1.398 1.00 87.06 179 THR A O 1
ATOM 1390 N N . TYR A 1 180 ? -0.450 12.704 -1.921 1.00 80.94 180 TYR A N 1
ATOM 1391 C CA . TYR A 1 180 ? -1.207 12.235 -0.773 1.00 80.94 180 TYR A CA 1
ATOM 1392 C C . TYR A 1 180 ? -0.396 12.486 0.496 1.00 80.94 180 TYR A C 1
ATOM 1394 O O . TYR A 1 180 ? 0.537 11.767 0.870 1.00 80.94 180 TYR A O 1
ATOM 1402 N N . VAL A 1 181 ? -0.768 13.553 1.184 1.00 74.81 181 VAL A N 1
ATOM 1403 C CA . VAL A 1 181 ? -0.352 13.771 2.556 1.00 74.81 181 VAL A CA 1
ATOM 1404 C C . VAL A 1 181 ? -1.212 12.827 3.376 1.00 74.81 181 VAL A C 1
ATOM 1406 O O . VAL A 1 181 ? -2.432 12.993 3.410 1.00 74.81 181 VAL A O 1
ATOM 1409 N N . TYR A 1 182 ? -0.592 11.829 4.020 1.00 67.00 182 TYR A N 1
ATOM 1410 C CA . TYR A 1 182 ? -1.273 11.132 5.105 1.00 67.00 182 TYR A CA 1
ATOM 1411 C C . TYR A 1 182 ? -1.788 12.225 6.022 1.00 67.00 182 TYR A C 1
ATOM 1413 O O . TYR A 1 182 ? -0.981 12.983 6.570 1.00 67.00 182 TYR A O 1
ATOM 1421 N N . ALA A 1 183 ? -3.116 12.345 6.134 1.00 60.12 183 ALA A N 1
ATOM 1422 C CA . ALA A 1 183 ? -3.686 13.179 7.171 1.00 60.12 183 ALA A CA 1
ATOM 1423 C C . ALA A 1 183 ? -2.941 12.778 8.446 1.00 60.12 183 ALA A C 1
ATOM 1425 O O . ALA A 1 183 ? -2.813 11.565 8.673 1.00 60.12 183 ALA A O 1
ATOM 1426 N N . PRO A 1 184 ? -2.351 13.731 9.197 1.00 56.44 184 PRO A N 1
ATOM 1427 C CA . PRO A 1 184 ? -1.712 13.384 10.451 1.00 56.44 184 PRO A CA 1
ATOM 1428 C C . PRO A 1 184 ? -2.732 12.532 11.177 1.00 56.44 184 PRO A C 1
ATOM 1430 O O . PRO A 1 184 ? -3.863 12.991 11.359 1.00 56.44 184 PRO A O 1
ATOM 1433 N N . VAL A 1 185 ? -2.381 11.264 11.435 1.00 55.97 185 VAL A N 1
ATOM 1434 C CA . VAL A 1 185 ? -3.261 10.364 12.175 1.00 55.97 185 VAL A CA 1
ATOM 1435 C C . VAL A 1 185 ? -3.639 11.196 13.386 1.00 55.97 185 VAL A C 1
ATOM 1437 O O . VAL A 1 185 ? -2.709 11.607 14.095 1.00 55.97 185 VAL A O 1
ATOM 1440 N N . PRO A 1 186 ? -4.923 11.586 13.552 1.00 59.59 186 PRO A N 1
ATOM 1441 C CA . PRO A 1 186 ? -5.291 12.399 14.691 1.00 59.59 186 PRO A CA 1
ATOM 1442 C C . PRO A 1 186 ? -4.700 11.664 15.887 1.00 59.59 186 PRO A C 1
ATOM 1444 O O . PRO A 1 186 ? -4.857 10.435 15.933 1.00 59.59 186 PRO A O 1
ATOM 1447 N N . PRO A 1 187 ? -3.906 12.351 16.739 1.00 64.62 187 PRO A N 1
ATOM 1448 C CA . PRO A 1 187 ? -3.196 11.699 17.833 1.00 64.62 187 PRO A CA 1
ATOM 1449 C C . PRO A 1 187 ? -4.184 10.740 18.471 1.00 64.62 187 PRO A C 1
ATOM 1451 O O . PRO A 1 187 ? -5.317 11.195 18.676 1.00 64.62 187 PRO A O 1
ATOM 1454 N N . PRO A 1 188 ? -3.822 9.446 18.625 1.00 61.69 188 PRO A N 1
ATOM 1455 C CA . PRO A 1 188 ? -4.771 8.372 18.871 1.00 61.69 188 PRO A CA 1
ATOM 1456 C C . PRO A 1 188 ? -5.798 8.895 19.848 1.00 61.69 188 PRO A C 1
ATOM 1458 O O . PRO A 1 188 ? -5.449 9.228 20.984 1.00 61.69 188 PRO A O 1
ATOM 1461 N N . GLN A 1 189 ? -7.020 9.112 19.350 1.00 64.50 189 GLN A N 1
ATOM 1462 C CA . GLN A 1 189 ? -8.077 9.583 20.222 1.00 64.50 189 GLN A CA 1
ATOM 1463 C C . GLN A 1 189 ? -8.098 8.564 21.357 1.00 64.50 189 GLN A C 1
ATOM 1465 O O . GLN A 1 189 ? -8.056 7.363 21.050 1.00 64.50 189 GLN A O 1
ATOM 1470 N N . PRO A 1 190 ? -8.058 8.994 22.633 1.00 71.81 190 PRO A N 1
ATOM 1471 C CA . PRO A 1 190 ? -8.218 8.062 23.729 1.00 71.81 190 PRO A CA 1
ATOM 1472 C C . PRO A 1 190 ? -9.410 7.195 23.363 1.00 71.81 190 PRO A C 1
ATOM 1474 O O . PRO A 1 190 ? -10.478 7.736 23.059 1.00 71.81 190 PRO A O 1
ATOM 1477 N N . LEU A 1 191 ? -9.191 5.878 23.270 1.00 63.16 191 LEU A N 1
ATOM 1478 C CA . LEU A 1 191 ? -10.287 4.946 23.048 1.00 63.16 191 LEU A CA 1
ATOM 1479 C C . LEU A 1 191 ? -11.405 5.378 24.000 1.00 63.16 191 LEU A C 1
ATOM 1481 O O . LEU A 1 191 ? -11.088 5.665 25.165 1.00 63.16 191 LEU A O 1
ATOM 1485 N N . PRO A 1 192 ? -12.667 5.482 23.541 1.00 65.31 192 PRO A N 1
ATOM 1486 C CA . PRO A 1 192 ? -13.763 5.718 24.461 1.00 65.31 192 PRO A CA 1
ATOM 1487 C C . PRO A 1 192 ? -13.572 4.730 25.611 1.00 65.31 192 PRO A C 1
ATOM 1489 O O . PRO A 1 192 ? -13.368 3.541 25.325 1.00 65.31 192 PRO A O 1
ATOM 1492 N N . PRO A 1 193 ? -13.521 5.187 26.878 1.00 59.84 193 PRO A N 1
ATOM 1493 C CA . PRO A 1 193 ? -13.396 4.254 27.980 1.00 59.84 193 PRO A CA 1
ATOM 1494 C C . PRO A 1 193 ? -14.488 3.198 27.786 1.00 59.84 193 PRO A C 1
ATOM 1496 O O . PRO A 1 193 ? -15.613 3.568 27.420 1.00 59.84 193 PRO A O 1
ATOM 1499 N N . PRO A 1 194 ? -14.181 1.896 27.948 1.00 62.53 194 PRO A N 1
ATOM 1500 C CA . PRO A 1 194 ? -15.234 0.897 27.949 1.00 62.53 194 PRO A CA 1
ATOM 1501 C C . PRO A 1 194 ? -16.306 1.391 28.916 1.00 62.53 194 PRO A C 1
ATOM 1503 O O . PRO A 1 194 ? -15.968 1.843 30.014 1.00 62.53 194 PRO A O 1
ATOM 1506 N N . LEU A 1 195 ? -17.573 1.378 28.486 1.00 52.88 195 LEU A N 1
ATOM 1507 C CA . LEU A 1 195 ? -18.675 1.762 29.365 1.00 52.88 195 LEU A CA 1
ATOM 1508 C C . LEU A 1 195 ? -18.469 1.028 30.697 1.00 52.88 195 LEU A C 1
ATOM 1510 O O . LEU A 1 195 ? -18.221 -0.186 30.654 1.00 52.88 195 LEU A O 1
ATOM 1514 N N . PRO A 1 196 ? -18.498 1.722 31.852 1.00 57.12 196 PRO A N 1
ATOM 1515 C CA . PRO A 1 196 ? -18.353 1.048 33.128 1.00 57.12 196 PRO A CA 1
ATOM 1516 C C . PRO A 1 196 ? -19.430 -0.027 33.172 1.00 57.12 196 PRO A C 1
ATOM 1518 O O . PRO A 1 196 ? -20.624 0.278 33.126 1.00 57.12 196 PRO A O 1
ATOM 1521 N N . ARG A 1 197 ? -19.015 -1.299 33.179 1.00 63.06 197 ARG A N 1
ATOM 1522 C CA . ARG A 1 197 ? -19.964 -2.374 33.444 1.00 63.06 197 ARG A CA 1
ATOM 1523 C C . ARG A 1 197 ? -20.490 -2.083 34.845 1.00 63.06 197 ARG A C 1
ATOM 1525 O O . ARG A 1 197 ? -19.655 -1.946 35.746 1.00 63.06 197 ARG A O 1
ATOM 1532 N N . PRO A 1 198 ? -21.809 -1.920 35.037 1.00 80.75 198 PRO A N 1
ATOM 1533 C CA . PRO A 1 198 ? -22.326 -1.805 36.386 1.00 80.75 198 PRO A CA 1
ATOM 1534 C C . PRO A 1 198 ? -21.838 -3.035 37.150 1.00 80.75 198 PRO A C 1
ATOM 1536 O O . PRO A 1 198 ? -21.798 -4.139 36.602 1.00 80.75 198 PRO A O 1
ATOM 1539 N N . CYS A 1 199 ? -21.381 -2.833 38.380 1.00 90.69 199 CYS A N 1
ATOM 1540 C CA . CYS A 1 199 ? -21.093 -3.954 39.257 1.00 90.69 199 CYS A CA 1
ATOM 1541 C C . CYS A 1 199 ? -22.346 -4.828 39.405 1.00 90.69 199 CYS A C 1
ATOM 1543 O O . CYS A 1 199 ? -23.479 -4.388 39.187 1.00 90.69 199 CYS A O 1
ATOM 1545 N N . GLU A 1 200 ? -22.138 -6.081 39.780 1.00 93.56 200 GLU A N 1
ATOM 1546 C CA . GLU A 1 200 ? -23.220 -7.046 39.917 1.00 93.56 200 GLU A CA 1
ATOM 1547 C C . GLU A 1 200 ? -23.212 -7.632 41.323 1.00 93.56 200 GLU A C 1
ATOM 1549 O O . GLU A 1 200 ? -22.163 -7.964 41.873 1.00 93.56 200 GLU A O 1
ATOM 1554 N N . PHE A 1 201 ? -24.398 -7.815 41.897 1.00 95.44 201 PHE A N 1
ATOM 1555 C CA . PHE A 1 201 ? -24.563 -8.705 43.039 1.00 95.44 201 PHE A CA 1
ATOM 1556 C C . PHE A 1 201 ? -24.624 -10.146 42.527 1.00 95.44 201 PHE A C 1
ATOM 1558 O O . PHE A 1 201 ? -25.389 -10.444 41.605 1.00 95.44 201 PHE A O 1
ATOM 1565 N N . ARG A 1 202 ? -23.847 -11.053 43.126 1.00 94.62 202 ARG A N 1
ATOM 1566 C CA . ARG A 1 202 ? -23.774 -12.468 42.723 1.00 94.62 202 ARG A CA 1
ATOM 1567 C C . ARG A 1 202 ? -24.145 -13.397 43.874 1.00 94.62 202 ARG A C 1
ATOM 1569 O O . ARG A 1 202 ? -23.975 -13.051 45.039 1.00 94.62 202 ARG A O 1
ATOM 1576 N N . LEU A 1 203 ? -24.653 -14.586 43.542 1.00 93.69 203 LEU A N 1
ATOM 1577 C CA . LEU A 1 203 ? -24.923 -15.674 44.494 1.00 93.69 203 LEU A CA 1
ATOM 1578 C C . LEU A 1 203 ? -25.682 -15.195 45.751 1.00 93.69 203 LEU A C 1
ATOM 1580 O O . LEU A 1 203 ? -26.738 -14.571 45.639 1.00 93.69 203 LEU A O 1
ATOM 1584 N N . GLY A 1 204 ? -25.151 -15.471 46.945 1.00 93.62 204 GLY A N 1
ATOM 1585 C CA . GLY A 1 204 ? -25.777 -15.112 48.216 1.00 93.62 204 GLY A CA 1
ATOM 1586 C C . GLY A 1 204 ? -25.973 -13.604 48.408 1.00 93.62 204 GLY A C 1
ATOM 1587 O O . GLY A 1 204 ? -26.951 -13.196 49.026 1.00 93.62 204 GLY A O 1
ATOM 1588 N N . PHE A 1 205 ? -25.117 -12.760 47.824 1.00 97.69 205 PHE A N 1
ATOM 1589 C CA . PHE A 1 205 ? -25.292 -11.305 47.863 1.00 97.69 205 PHE A CA 1
ATOM 1590 C C . PHE A 1 205 ? -26.476 -10.847 47.038 1.00 97.69 205 PHE A C 1
ATOM 1592 O O . PHE A 1 205 ? -27.241 -10.007 47.503 1.00 97.69 205 PHE A O 1
ATOM 1599 N N . LYS A 1 206 ? -26.685 -11.454 45.866 1.00 96.38 206 LYS A N 1
ATOM 1600 C CA . LYS A 1 206 ? -27.908 -11.234 45.094 1.00 96.38 206 LYS A CA 1
ATOM 1601 C C . LYS A 1 206 ? -29.139 -11.697 45.871 1.00 96.38 206 LYS A C 1
ATOM 1603 O O . LYS A 1 206 ? -30.103 -10.949 45.960 1.00 96.38 206 LYS A O 1
ATOM 1608 N N . ALA A 1 207 ? -29.086 -12.879 46.484 1.00 94.62 207 ALA A N 1
ATOM 1609 C CA . ALA A 1 207 ? -30.207 -13.414 47.255 1.00 94.62 207 ALA A CA 1
ATOM 1610 C C . ALA A 1 207 ? -30.583 -12.537 48.466 1.00 94.62 207 ALA A C 1
ATOM 1612 O O . ALA A 1 207 ? -31.767 -12.351 48.744 1.00 94.62 207 ALA A O 1
ATOM 1613 N N . LEU A 1 208 ? -29.594 -11.981 49.175 1.00 96.62 208 LEU A N 1
ATOM 1614 C CA . LEU A 1 208 ? -29.820 -11.037 50.273 1.00 96.62 208 LEU A CA 1
ATOM 1615 C C . LEU A 1 208 ? -30.345 -9.693 49.744 1.00 96.62 208 LEU A C 1
ATOM 1617 O O . LEU A 1 208 ? -31.351 -9.181 50.231 1.00 96.62 208 LEU A O 1
ATOM 1621 N N . ARG A 1 209 ? -29.706 -9.150 48.702 1.00 96.81 209 ARG A N 1
ATOM 1622 C CA . ARG A 1 209 ? -30.107 -7.903 48.043 1.00 96.81 209 ARG A CA 1
ATOM 1623 C C . ARG A 1 209 ? -31.550 -7.937 47.542 1.00 96.81 209 ARG A C 1
ATOM 1625 O O . ARG A 1 209 ? -32.269 -6.963 47.733 1.00 96.81 209 ARG A O 1
ATOM 1632 N N . ASP A 1 210 ? -31.960 -9.023 46.898 1.00 96.38 210 ASP A N 1
ATOM 1633 C CA . ASP A 1 210 ? -33.291 -9.143 46.297 1.00 96.38 210 ASP A CA 1
ATOM 1634 C C . ASP A 1 210 ? -34.406 -9.124 47.361 1.00 96.38 210 ASP A C 1
ATOM 1636 O O . ASP A 1 210 ? -35.525 -8.715 47.064 1.00 96.38 210 ASP A O 1
ATOM 1640 N N . GLN A 1 211 ? -34.104 -9.506 48.608 1.00 97.25 211 GLN A N 1
ATOM 1641 C CA . GLN A 1 211 ? -35.058 -9.482 49.724 1.00 97.25 211 GLN A CA 1
ATOM 1642 C C . GLN A 1 211 ? -35.103 -8.141 50.470 1.00 97.25 211 GLN A C 1
ATOM 1644 O O . GLN A 1 211 ? -36.156 -7.763 50.977 1.00 97.25 211 GLN A O 1
ATOM 1649 N N . ILE A 1 212 ? -33.981 -7.414 50.547 1.00 96.81 212 ILE A N 1
ATOM 1650 C CA . ILE A 1 212 ? -33.898 -6.097 51.210 1.00 96.81 212 ILE A CA 1
ATOM 1651 C C . ILE A 1 212 ? -33.311 -5.007 50.288 1.00 96.81 212 ILE A C 1
ATOM 1653 O O . ILE A 1 212 ? -32.325 -4.344 50.638 1.00 96.81 212 ILE A O 1
ATOM 1657 N N . PRO A 1 213 ? -33.910 -4.773 49.103 1.00 96.75 213 PRO A N 1
ATOM 1658 C CA . PRO A 1 213 ? -33.337 -3.887 48.096 1.00 96.75 213 PRO A CA 1
ATOM 1659 C C . PRO A 1 213 ? -33.349 -2.402 48.499 1.00 96.75 213 PRO A C 1
ATOM 1661 O O . PRO A 1 213 ? -32.549 -1.596 48.028 1.00 96.75 213 PRO A O 1
ATOM 1664 N N . GLU A 1 214 ? -34.222 -1.974 49.390 1.00 92.38 214 GLU A N 1
ATOM 1665 C CA . GLU A 1 214 ? -34.186 -0.576 49.830 1.00 92.38 214 GLU A CA 1
ATOM 1666 C C . GLU A 1 214 ? -33.054 -0.344 50.836 1.00 92.38 214 GLU A C 1
ATOM 1668 O O . GLU A 1 214 ? -32.434 0.712 50.824 1.00 92.38 214 GLU A O 1
ATOM 1673 N N . VAL A 1 215 ? -32.704 -1.372 51.619 1.00 96.75 215 VAL A N 1
ATOM 1674 C CA . VAL A 1 215 ? -31.686 -1.317 52.678 1.00 96.75 215 VAL A CA 1
ATOM 1675 C C . VAL A 1 215 ? -30.266 -1.352 52.108 1.00 96.75 215 VAL A C 1
ATOM 1677 O O . VAL A 1 215 ? -29.435 -0.522 52.471 1.00 96.75 215 VAL A O 1
ATOM 1680 N N . VAL A 1 216 ? -29.987 -2.293 51.198 1.00 97.69 216 VAL A N 1
ATOM 1681 C CA . VAL A 1 216 ? -28.629 -2.543 50.670 1.00 97.69 216 VAL A CA 1
ATOM 1682 C C . VAL A 1 216 ? -28.174 -1.452 49.686 1.00 97.69 216 VAL A C 1
ATOM 1684 O O . VAL A 1 216 ? -26.993 -1.154 49.570 1.00 97.69 216 VAL A O 1
ATOM 1687 N N . GLY A 1 217 ? -29.102 -0.826 48.962 1.00 94.19 217 GLY A N 1
ATOM 1688 C CA . GLY A 1 217 ? -28.784 0.066 47.839 1.00 94.19 217 GLY A CA 1
ATOM 1689 C C . GLY A 1 217 ? -28.000 -0.575 46.669 1.00 94.19 217 GLY A C 1
ATOM 1690 O O . GLY A 1 217 ? -27.933 -1.797 46.508 1.00 94.19 217 GLY A O 1
ATOM 1691 N N . SER A 1 218 ? -27.433 0.268 45.809 1.00 94.06 218 SER A N 1
ATOM 1692 C CA . SER A 1 218 ? -26.664 -0.161 44.634 1.00 94.06 218 SER A CA 1
ATOM 1693 C C . SER A 1 218 ? -25.284 -0.676 45.037 1.00 94.06 218 SER A C 1
ATOM 1695 O O . SER A 1 218 ? -24.733 -0.256 46.052 1.00 94.06 218 SER A O 1
ATOM 1697 N N . CYS A 1 219 ? -24.694 -1.566 44.242 1.00 94.94 219 CYS A N 1
ATOM 1698 C CA . CYS A 1 219 ? -23.297 -1.949 44.438 1.00 94.94 219 CYS A CA 1
ATOM 1699 C C . CYS A 1 219 ? -22.365 -0.783 44.060 1.00 94.94 219 CYS A C 1
ATOM 1701 O O . CYS A 1 219 ? -22.714 0.073 43.243 1.00 94.94 219 CYS A O 1
ATOM 1703 N N . LEU A 1 220 ? -21.172 -0.764 44.655 1.00 92.69 220 LEU A N 1
ATOM 1704 C CA . LEU A 1 220 ? -20.091 0.170 44.313 1.00 92.69 220 LEU A CA 1
ATOM 1705 C C . LEU A 1 220 ? -18.938 -0.524 43.569 1.00 92.69 220 LEU A C 1
ATOM 1707 O O . LEU A 1 220 ? -18.161 0.127 42.878 1.00 92.69 220 LEU A O 1
ATOM 1711 N N . GLU A 1 221 ? -18.840 -1.846 43.704 1.00 92.19 221 GLU A N 1
ATOM 1712 C CA . GLU A 1 221 ? -17.818 -2.715 43.115 1.00 92.19 221 GLU A CA 1
ATOM 1713 C C . GLU A 1 221 ? -18.343 -4.155 43.027 1.00 92.19 221 GLU A C 1
ATOM 1715 O O . GLU A 1 221 ? -19.398 -4.451 43.587 1.00 92.19 221 GLU A O 1
ATOM 1720 N N . ASN A 1 222 ? -17.638 -5.047 42.325 1.00 94.94 222 ASN A N 1
ATOM 1721 C CA . ASN A 1 222 ? -17.915 -6.488 42.403 1.00 94.94 222 ASN A CA 1
ATOM 1722 C C . ASN A 1 222 ? -17.428 -7.060 43.740 1.00 94.94 222 ASN A C 1
ATOM 1724 O O . ASN A 1 222 ? -16.575 -6.471 44.404 1.00 94.94 222 ASN A O 1
ATOM 1728 N N . ASP A 1 223 ? -17.966 -8.215 44.112 1.00 94.81 223 ASP A N 1
ATOM 1729 C CA . ASP A 1 223 ? -17.505 -8.958 45.273 1.00 94.81 223 ASP A CA 1
ATOM 1730 C C . ASP A 1 223 ? -16.037 -9.386 45.132 1.00 94.81 223 ASP A C 1
ATOM 1732 O O . ASP A 1 223 ? -15.552 -9.688 44.037 1.00 94.81 223 ASP A O 1
ATOM 1736 N N . TRP A 1 224 ? -15.314 -9.398 46.248 1.00 94.88 224 TRP A N 1
ATOM 1737 C CA . TRP A 1 224 ? -13.923 -9.836 46.292 1.00 94.88 224 TRP A CA 1
ATOM 1738 C C . TRP A 1 224 ? -13.613 -10.593 47.582 1.00 94.88 224 TRP A C 1
ATOM 1740 O O . TRP A 1 224 ? -14.231 -10.386 48.625 1.00 94.88 224 TRP A O 1
ATOM 1750 N N . PHE A 1 225 ? -12.653 -11.511 47.487 1.00 95.06 225 PHE A N 1
ATOM 1751 C CA . PHE A 1 225 ? -12.190 -12.328 48.602 1.00 95.06 225 PHE A CA 1
ATOM 1752 C C . PHE A 1 225 ? -11.194 -11.548 49.464 1.00 95.06 225 PHE A C 1
ATOM 1754 O O . PHE A 1 225 ? -10.147 -11.129 48.968 1.00 95.06 225 PHE A O 1
ATOM 1761 N N . ASN A 1 226 ? -11.494 -11.396 50.751 1.00 91.06 226 ASN A N 1
ATOM 1762 C CA . ASN A 1 226 ? -10.598 -10.813 51.734 1.00 91.06 226 ASN A CA 1
ATOM 1763 C C . ASN A 1 226 ? -9.644 -11.891 52.285 1.00 91.06 226 ASN A C 1
ATOM 1765 O O . ASN A 1 226 ? -10.072 -12.774 53.027 1.00 91.06 226 ASN A O 1
ATOM 1769 N N . PRO A 1 227 ? -8.338 -11.841 51.962 1.00 90.06 227 PRO A N 1
ATOM 1770 C CA . PRO A 1 227 ? -7.394 -12.876 52.377 1.00 90.06 227 PRO A CA 1
ATOM 1771 C C . PRO A 1 227 ? -7.071 -12.860 53.877 1.00 90.06 227 PRO A C 1
ATOM 1773 O O . PRO A 1 227 ? -6.496 -13.830 54.364 1.00 90.06 227 PRO A O 1
ATOM 1776 N N . LEU A 1 228 ? -7.413 -11.790 54.605 1.00 91.50 228 LEU A N 1
ATOM 1777 C CA . LEU A 1 228 ? -7.114 -11.666 56.036 1.00 91.50 228 LEU A CA 1
ATOM 1778 C C . LEU A 1 228 ? -8.050 -12.506 56.911 1.00 91.50 228 LEU A C 1
ATOM 1780 O O . LEU A 1 228 ? -7.604 -13.094 57.891 1.00 91.50 228 LEU A O 1
ATOM 1784 N N . ASP A 1 229 ? -9.334 -12.564 56.560 1.00 90.69 229 ASP A N 1
ATOM 1785 C CA . ASP A 1 229 ? -10.373 -13.278 57.315 1.00 90.69 229 ASP A CA 1
ATOM 1786 C C . ASP A 1 229 ? -11.014 -14.429 56.513 1.00 90.69 229 ASP A C 1
ATOM 1788 O O . ASP A 1 229 ? -11.714 -15.274 57.069 1.00 90.69 229 ASP A O 1
ATOM 1792 N N . GLY A 1 230 ? -10.740 -14.506 55.209 1.00 92.38 230 GLY A N 1
ATOM 1793 C CA . GLY A 1 230 ? -11.299 -15.502 54.305 1.00 92.38 230 GLY A CA 1
ATOM 1794 C C . GLY A 1 230 ? -12.741 -15.225 53.875 1.00 92.38 230 GLY A C 1
ATOM 1795 O O . GLY A 1 230 ? -13.356 -16.108 53.272 1.00 92.38 230 GLY A O 1
ATOM 1796 N N . ASN A 1 231 ? -13.286 -14.048 54.181 1.00 95.44 231 ASN A N 1
ATOM 1797 C CA . ASN A 1 231 ? -14.637 -13.656 53.800 1.00 95.44 231 ASN A CA 1
ATOM 1798 C C . ASN A 1 231 ? -14.685 -13.186 52.344 1.00 95.44 231 ASN A C 1
ATOM 1800 O O . ASN A 1 231 ? -13.683 -12.775 51.763 1.00 95.44 231 ASN A O 1
ATOM 1804 N N . VAL A 1 232 ? -15.878 -13.197 51.759 1.00 97.31 232 VAL A N 1
ATOM 1805 C CA . VAL A 1 232 ? -16.145 -12.458 50.518 1.00 97.31 232 VAL A CA 1
ATOM 1806 C C . VAL A 1 232 ? -16.914 -11.208 50.902 1.00 97.31 232 VAL A C 1
ATOM 1808 O O . VAL A 1 232 ? -17.817 -11.287 51.734 1.00 97.31 232 VAL A O 1
ATOM 1811 N N . VAL A 1 233 ? -16.552 -10.055 50.346 1.00 97.50 233 VAL A N 1
ATOM 1812 C CA . VAL A 1 233 ? -17.161 -8.767 50.696 1.00 97.50 233 VAL A CA 1
ATOM 1813 C C . VAL A 1 233 ? -17.514 -7.956 49.457 1.00 97.50 233 VAL A C 1
ATOM 1815 O O . VAL A 1 233 ? -16.886 -8.101 48.411 1.00 97.50 233 VAL A O 1
ATOM 1818 N N . GLN A 1 234 ? -18.527 -7.098 49.567 1.00 98.12 234 GLN A N 1
ATOM 1819 C CA . GLN A 1 234 ? -18.926 -6.180 48.501 1.00 98.12 234 GLN A CA 1
ATOM 1820 C C . GLN A 1 234 ? -19.471 -4.877 49.090 1.00 98.12 234 GLN A C 1
ATOM 1822 O O . GLN A 1 234 ? -20.393 -4.890 49.910 1.00 98.12 234 GLN A O 1
ATOM 1827 N N . ARG A 1 235 ? -18.919 -3.737 48.662 1.00 96.94 235 ARG A N 1
ATOM 1828 C CA . ARG A 1 235 ? -19.395 -2.414 49.085 1.00 96.94 235 ARG A CA 1
ATOM 1829 C C . ARG A 1 235 ? -20.626 -1.977 48.297 1.00 96.94 235 ARG A C 1
ATOM 1831 O O . ARG A 1 235 ? -20.761 -2.245 47.102 1.00 96.94 235 ARG A O 1
ATOM 1838 N N . THR A 1 236 ? -21.512 -1.268 48.982 1.00 96.69 236 THR A N 1
ATOM 1839 C CA . THR A 1 236 ? -22.821 -0.830 48.480 1.00 96.69 236 THR A CA 1
ATOM 1840 C C . THR A 1 236 ? -23.131 0.589 48.952 1.00 96.69 236 THR A C 1
ATOM 1842 O O . THR A 1 236 ? -22.430 1.107 49.819 1.00 96.69 236 THR A O 1
ATOM 1845 N N . THR A 1 237 ? -24.164 1.230 48.403 1.00 94.50 237 THR A N 1
ATOM 1846 C CA . THR A 1 237 ? -24.546 2.600 48.787 1.00 94.50 237 THR A CA 1
ATOM 1847 C C . THR A 1 237 ? -25.264 2.681 50.137 1.00 94.50 237 THR A C 1
ATOM 1849 O O . THR A 1 237 ? -25.195 3.734 50.771 1.00 94.50 237 THR A O 1
ATOM 1852 N N . ALA A 1 238 ? -25.932 1.600 50.572 1.00 95.12 238 ALA A N 1
ATOM 1853 C CA . ALA A 1 238 ? -26.910 1.585 51.668 1.00 95.12 238 ALA A CA 1
ATOM 1854 C C . ALA A 1 238 ? -28.084 2.570 51.472 1.00 95.12 238 ALA A C 1
ATOM 1856 O O . ALA A 1 238 ? -28.038 3.477 50.636 1.00 95.12 238 ALA A O 1
ATOM 1857 N N . TYR A 1 239 ? -29.156 2.407 52.248 1.00 92.62 239 TYR A N 1
ATOM 1858 C CA . TYR A 1 239 ? -30.352 3.260 52.166 1.00 92.62 239 TYR A CA 1
ATOM 1859 C C . TYR A 1 239 ? -30.096 4.731 52.534 1.00 92.62 239 TYR A C 1
ATOM 1861 O O . TYR A 1 239 ? -30.770 5.623 52.030 1.00 92.62 239 TYR A O 1
ATOM 1869 N N . HIS A 1 240 ? -29.121 4.997 53.409 1.00 89.75 240 HIS A N 1
ATOM 1870 C CA . HIS A 1 240 ? -28.767 6.347 53.865 1.00 89.75 240 HIS A CA 1
ATOM 1871 C C . HIS A 1 240 ? -27.638 6.987 53.038 1.00 89.75 240 HIS A C 1
ATOM 1873 O O . HIS A 1 240 ? -27.216 8.100 53.342 1.00 89.75 240 HIS A O 1
ATOM 1879 N N . GLY A 1 241 ? -27.104 6.294 52.026 1.00 88.06 241 GLY A N 1
ATOM 1880 C CA . GLY A 1 241 ? -26.076 6.834 51.131 1.00 88.06 241 GLY A CA 1
ATOM 1881 C C . GLY A 1 241 ? -24.683 7.026 51.748 1.00 88.06 241 GLY A C 1
ATOM 1882 O O . GLY A 1 241 ? -23.816 7.594 51.092 1.00 88.06 241 GLY A O 1
ATOM 1883 N N . LEU A 1 242 ? -24.442 6.558 52.980 1.00 90.38 242 LEU A N 1
ATOM 1884 C CA . LEU A 1 242 ? -23.119 6.628 53.640 1.00 90.38 242 LEU A CA 1
ATOM 1885 C C . LEU A 1 242 ? -22.292 5.349 53.431 1.00 90.38 242 LEU A C 1
ATOM 1887 O O . LEU A 1 242 ? -21.210 5.212 53.994 1.00 90.38 242 LEU A O 1
ATOM 1891 N N . GLY A 1 243 ? -22.794 4.432 52.604 1.00 90.38 243 GLY A N 1
ATOM 1892 C CA . GLY A 1 243 ? -22.159 3.158 52.318 1.00 90.38 243 GLY A CA 1
ATOM 1893 C C . GLY A 1 243 ? -22.605 2.037 53.253 1.00 90.38 243 GLY A C 1
ATOM 1894 O O . GLY A 1 243 ? -23.031 2.264 54.380 1.00 90.38 243 GLY A O 1
ATOM 1895 N N . GLY A 1 244 ? -22.495 0.809 52.763 1.00 96.75 244 GLY A N 1
ATOM 1896 C CA . GLY A 1 244 ? -22.714 -0.404 53.541 1.00 96.75 244 GLY A CA 1
ATOM 1897 C C . GLY A 1 244 ? -21.947 -1.578 52.947 1.00 96.75 244 GLY A C 1
ATOM 1898 O O . GLY A 1 244 ? -21.485 -1.519 51.801 1.00 96.75 244 GLY A O 1
ATOM 1899 N N . LEU A 1 245 ? -21.801 -2.645 53.721 1.00 97.81 245 LEU A N 1
ATOM 1900 C CA . LEU A 1 245 ? -20.976 -3.793 53.371 1.00 97.81 245 LEU A CA 1
ATOM 1901 C C . LEU A 1 245 ? -21.812 -5.070 53.375 1.00 97.81 245 LEU A C 1
ATOM 1903 O O . LEU A 1 245 ? -22.367 -5.453 54.403 1.00 97.81 245 LEU A O 1
ATOM 1907 N N . LEU A 1 246 ? -21.866 -5.744 52.229 1.00 98.25 246 LEU A N 1
ATOM 1908 C CA . LEU A 1 246 ? -22.258 -7.145 52.161 1.00 98.25 246 LEU A CA 1
ATOM 1909 C C . LEU A 1 246 ? -21.052 -8.016 52.499 1.00 98.25 246 LEU A C 1
ATOM 1911 O O . LEU A 1 246 ? -19.951 -7.773 52.005 1.00 98.25 246 LEU A O 1
ATOM 1915 N N . VAL A 1 247 ? -21.270 -9.031 53.326 1.00 96.94 247 VAL A N 1
ATOM 1916 C CA . VAL A 1 247 ? -20.242 -9.967 53.784 1.00 96.94 247 VAL A CA 1
ATOM 1917 C C . VAL A 1 247 ? -20.800 -11.379 53.721 1.00 96.94 247 VAL A C 1
ATOM 1919 O O . VAL A 1 247 ? -21.857 -11.657 54.281 1.00 96.94 247 VAL A O 1
ATOM 1922 N N . TRP A 1 248 ? -20.103 -12.280 53.039 1.00 97.19 248 TRP A N 1
ATOM 1923 C CA . TRP A 1 248 ? -20.283 -13.714 53.193 1.00 97.19 248 TRP A CA 1
ATOM 1924 C C . TRP A 1 248 ? -19.186 -14.188 54.127 1.00 97.19 248 TRP A C 1
ATOM 1926 O O . TRP A 1 248 ? -17.995 -14.028 53.841 1.00 97.19 248 TRP A O 1
ATOM 1936 N N . ARG A 1 249 ? -19.603 -14.722 55.270 1.00 93.19 249 ARG A N 1
ATOM 1937 C CA . ARG A 1 249 ? -18.691 -15.174 56.307 1.00 93.19 249 ARG A CA 1
ATOM 1938 C C . ARG A 1 249 ? -18.312 -16.620 56.055 1.00 93.19 249 ARG A C 1
ATOM 1940 O O . ARG A 1 249 ? -19.171 -17.497 56.000 1.00 93.19 249 ARG A O 1
ATOM 1947 N N . LYS A 1 250 ? -17.012 -16.890 55.970 1.00 92.06 250 LYS A N 1
ATOM 1948 C CA . LYS A 1 250 ? -16.513 -18.260 55.794 1.00 92.06 250 LYS A CA 1
ATOM 1949 C C . LYS A 1 250 ? -16.788 -19.151 57.009 1.00 92.06 250 LYS A C 1
ATOM 1951 O O . LYS A 1 250 ? -16.986 -20.350 56.840 1.00 92.06 250 LYS A O 1
ATOM 1956 N N . ALA A 1 251 ? -16.786 -18.574 58.212 1.00 87.88 251 ALA A N 1
ATOM 1957 C CA . ALA A 1 251 ? -16.905 -19.306 59.475 1.00 87.88 251 ALA A CA 1
ATOM 1958 C C . ALA A 1 251 ? -18.227 -20.079 59.607 1.00 87.88 251 ALA A C 1
ATOM 1960 O O . ALA A 1 251 ? -18.252 -21.200 60.110 1.00 87.88 251 ALA A O 1
ATOM 1961 N N . ASP A 1 252 ? -19.319 -19.492 59.122 1.00 86.50 252 ASP A N 1
ATOM 1962 C CA . ASP A 1 252 ? -20.678 -19.984 59.345 1.00 86.50 252 ASP A CA 1
ATOM 1963 C C . ASP A 1 252 ? -21.524 -20.042 58.062 1.00 86.50 252 ASP A C 1
ATOM 1965 O O . ASP A 1 252 ? -22.681 -20.459 58.100 1.00 86.50 252 ASP A O 1
ATOM 1969 N N . ASN A 1 253 ? -20.929 -19.688 56.917 1.00 89.25 253 ASN A N 1
ATOM 1970 C CA . ASN A 1 253 ? -21.546 -19.687 55.592 1.00 89.25 253 ASN A CA 1
ATOM 1971 C C . ASN A 1 253 ? -22.763 -18.743 55.470 1.00 89.25 253 ASN A C 1
ATOM 1973 O O . ASN A 1 253 ? -23.571 -18.887 54.549 1.00 89.25 253 ASN A O 1
ATOM 1977 N N . TRP A 1 254 ? -22.898 -17.762 56.369 1.00 91.94 254 TRP A N 1
ATOM 1978 C CA . TRP A 1 254 ? -23.981 -16.780 56.328 1.00 91.94 254 TRP A CA 1
ATOM 1979 C C . TRP A 1 254 ? -23.605 -15.549 55.498 1.00 91.94 254 TRP A C 1
ATOM 1981 O O . TRP A 1 254 ? -22.499 -15.014 55.603 1.00 91.94 254 TRP A O 1
ATOM 1991 N N . THR A 1 255 ? -24.569 -15.027 54.737 1.00 96.50 255 THR A N 1
ATOM 1992 C CA . THR A 1 255 ? -24.490 -13.677 54.160 1.00 96.50 255 THR A CA 1
ATOM 1993 C C . THR A 1 255 ? -25.131 -12.654 55.087 1.00 96.50 255 THR A C 1
ATOM 1995 O O . THR A 1 255 ? -26.243 -12.871 55.573 1.00 96.50 255 THR A O 1
ATOM 1998 N N . ALA A 1 256 ? -24.477 -11.516 55.271 1.00 96.81 256 ALA A N 1
ATOM 1999 C CA . ALA A 1 256 ? -24.991 -10.389 56.030 1.00 96.81 256 ALA A CA 1
ATOM 2000 C C . ALA A 1 256 ? -24.759 -9.068 55.290 1.00 96.81 256 ALA A C 1
ATOM 2002 O O . ALA A 1 256 ? -23.859 -8.959 54.460 1.00 96.81 256 ALA A O 1
ATOM 2003 N N . PHE A 1 257 ? -25.570 -8.068 55.612 1.00 98.19 257 PHE A N 1
ATOM 2004 C CA . PHE A 1 257 ? -25.369 -6.672 55.244 1.00 98.19 257 PHE A CA 1
ATOM 2005 C C . PHE A 1 257 ? -25.198 -5.853 56.523 1.00 98.19 257 PHE A C 1
ATOM 2007 O O . PHE A 1 257 ? -25.968 -6.043 57.464 1.00 98.19 257 PHE A O 1
ATOM 2014 N N . THR A 1 258 ? -24.237 -4.935 56.563 1.00 97.25 258 THR A N 1
ATOM 2015 C CA . THR A 1 258 ? -24.088 -3.971 57.659 1.00 97.25 258 THR A CA 1
ATOM 2016 C C . THR A 1 258 ? -23.961 -2.549 57.128 1.00 97.25 258 THR A C 1
ATOM 2018 O O . THR A 1 258 ? -23.277 -2.307 56.132 1.00 97.25 258 THR A O 1
ATOM 2021 N N . ASP A 1 259 ? -24.607 -1.609 57.812 1.00 94.81 259 ASP A N 1
ATOM 2022 C CA . ASP A 1 259 ? -24.433 -0.167 57.600 1.00 94.81 259 ASP A CA 1
ATOM 2023 C C . ASP A 1 259 ? -23.420 0.459 58.583 1.00 94.81 259 ASP A C 1
ATOM 2025 O O . ASP A 1 259 ? -23.228 1.673 58.620 1.00 94.81 259 ASP A O 1
ATOM 2029 N N . GLY A 1 260 ? -22.760 -0.376 59.395 1.00 92.88 260 GLY A N 1
ATOM 2030 C CA . GLY A 1 260 ? -21.857 0.036 60.468 1.00 92.88 260 GLY A CA 1
ATOM 2031 C C . GLY A 1 260 ? -22.527 0.172 61.841 1.00 92.88 260 GLY A C 1
ATOM 2032 O O . GLY A 1 260 ? -21.823 0.124 62.850 1.00 92.88 260 GLY A O 1
ATOM 2033 N N . TYR A 1 261 ? -23.860 0.264 61.908 1.00 92.06 261 TYR A N 1
ATOM 2034 C CA . TYR A 1 261 ? -24.630 0.333 63.155 1.00 92.06 261 TYR A CA 1
ATOM 2035 C C . TYR A 1 261 ? -25.576 -0.868 63.318 1.00 92.06 261 TYR A C 1
ATOM 2037 O O . TYR A 1 261 ? -25.510 -1.585 64.319 1.00 92.06 261 TYR A O 1
ATOM 2045 N N . TRP A 1 262 ? -26.408 -1.138 62.314 1.00 95.38 262 TRP A N 1
ATOM 2046 C CA . TRP A 1 262 ? -27.255 -2.319 62.188 1.00 95.38 262 TRP A CA 1
ATOM 2047 C C . TRP A 1 262 ? -26.604 -3.374 61.290 1.00 95.38 262 TRP A C 1
ATOM 2049 O O . TRP A 1 262 ? -25.871 -3.080 60.343 1.00 95.38 262 TRP A O 1
ATOM 2059 N N . THR A 1 263 ? -26.917 -4.636 61.575 1.00 96.50 263 THR A N 1
ATOM 2060 C CA . THR A 1 263 ? -26.571 -5.778 60.730 1.00 96.50 263 THR A CA 1
ATOM 2061 C C . THR A 1 263 ? -27.819 -6.596 60.434 1.00 96.50 263 THR A C 1
ATOM 2063 O O . THR A 1 263 ? -28.567 -6.955 61.343 1.00 96.50 263 THR A O 1
ATOM 2066 N N . TRP A 1 264 ? -28.026 -6.908 59.158 1.00 97.38 264 TRP A N 1
ATOM 2067 C CA . TRP A 1 264 ? -29.052 -7.810 58.653 1.00 97.38 264 TRP A CA 1
ATOM 2068 C C . TRP A 1 264 ? -28.385 -9.122 58.266 1.00 97.38 264 TRP A C 1
ATOM 2070 O O . TRP A 1 264 ? -27.612 -9.161 57.310 1.00 97.38 264 TRP A O 1
ATOM 2080 N N . VAL A 1 265 ? -28.669 -10.189 59.004 1.00 95.56 265 VAL A N 1
ATOM 2081 C CA . VAL A 1 265 ? -28.090 -11.517 58.774 1.00 95.56 265 VAL A CA 1
ATOM 2082 C C . VAL A 1 265 ? -29.152 -12.402 58.140 1.00 95.56 265 VAL A C 1
ATOM 2084 O O . VAL A 1 265 ? -30.249 -12.529 58.680 1.00 95.56 265 VAL A O 1
ATOM 2087 N N . ASN A 1 266 ? -28.840 -13.012 56.996 1.00 93.94 266 ASN A N 1
ATOM 2088 C CA . ASN A 1 266 ? -29.725 -13.966 56.330 1.00 93.94 266 ASN A CA 1
ATOM 2089 C C . ASN A 1 266 ? -29.643 -15.327 57.025 1.00 93.94 266 ASN A C 1
ATOM 2091 O O . ASN A 1 266 ? -28.964 -16.187 56.495 1.00 93.94 266 ASN A O 1
ATOM 2095 N N . GLY A 1 267 ? -30.248 -15.465 58.209 1.00 88.12 267 GLY A N 1
ATOM 2096 C CA . GLY A 1 267 ? -30.155 -16.606 59.126 1.00 88.12 267 GLY A CA 1
ATOM 2097 C C . GLY A 1 267 ? -31.132 -17.765 58.852 1.00 88.12 267 GLY A C 1
ATOM 2098 O O . GLY A 1 267 ? -31.819 -17.791 57.829 1.00 88.12 267 GLY A O 1
ATOM 2099 N N . PRO A 1 268 ? -31.265 -18.729 59.789 1.00 89.12 268 PRO A N 1
ATOM 2100 C CA . PRO A 1 268 ? -32.132 -19.901 59.615 1.00 89.12 268 PRO A CA 1
ATOM 2101 C C . PRO A 1 268 ? -33.622 -19.542 59.668 1.00 89.12 268 PRO A C 1
ATOM 2103 O O . PRO A 1 268 ? -34.467 -20.308 59.212 1.00 89.12 268 PRO A O 1
ATOM 2106 N N . PHE A 1 269 ? -33.940 -18.359 60.193 1.00 89.75 269 PHE A N 1
ATOM 2107 C CA . PHE A 1 269 ? -35.288 -17.803 60.273 1.00 89.75 269 PHE A CA 1
ATOM 2108 C C . PHE A 1 269 ? -35.513 -16.683 59.241 1.00 89.75 269 PHE A C 1
ATOM 2110 O O . PHE A 1 269 ? -36.393 -15.844 59.418 1.00 89.75 269 PHE A O 1
ATOM 2117 N N . GLY A 1 270 ? -34.705 -16.655 58.175 1.00 90.19 270 GLY A N 1
ATOM 2118 C CA . GLY A 1 270 ? -34.682 -15.576 57.191 1.00 90.19 270 GLY A CA 1
ATOM 2119 C C . GLY A 1 270 ? -33.842 -14.384 57.651 1.00 90.19 270 GLY A C 1
ATOM 2120 O O . GLY A 1 270 ? -32.997 -14.495 58.541 1.00 90.19 270 GLY A O 1
ATOM 2121 N N . ILE A 1 271 ? -34.057 -13.228 57.020 1.00 95.06 271 ILE A N 1
ATOM 2122 C CA . ILE A 1 271 ? -33.286 -12.020 57.324 1.00 95.06 271 ILE A CA 1
ATOM 2123 C C . ILE A 1 271 ? -33.737 -11.434 58.659 1.00 95.06 271 ILE A C 1
ATOM 2125 O O . ILE A 1 271 ? -34.868 -10.970 58.801 1.00 95.06 271 ILE A O 1
ATOM 2129 N N . GLN A 1 272 ? -32.818 -11.396 59.619 1.00 94.69 272 GLN A N 1
ATOM 2130 C CA . GLN A 1 272 ? -33.034 -10.794 60.931 1.00 94.69 272 GLN A CA 1
ATOM 2131 C C . GLN A 1 272 ? -32.070 -9.624 61.139 1.00 94.69 272 GLN A C 1
ATOM 2133 O O . GLN A 1 272 ? -30.918 -9.674 60.709 1.00 94.69 272 GLN A O 1
ATOM 2138 N N . ARG A 1 273 ? -32.545 -8.563 61.801 1.00 95.44 273 ARG A N 1
ATOM 2139 C CA . ARG A 1 273 ? -31.765 -7.352 62.091 1.00 95.44 273 ARG A CA 1
ATOM 2140 C C . ARG A 1 273 ? -31.349 -7.318 63.560 1.00 95.44 273 ARG A C 1
ATOM 2142 O O . ARG A 1 273 ? -32.194 -7.524 64.426 1.00 95.44 273 ARG A O 1
ATOM 2149 N N . ARG A 1 274 ? -30.091 -6.976 63.824 1.00 95.62 274 ARG A N 1
ATOM 2150 C CA . ARG A 1 274 ? -29.529 -6.747 65.167 1.00 95.62 274 ARG A CA 1
ATOM 2151 C C . ARG A 1 274 ? -28.526 -5.600 65.167 1.00 95.62 274 ARG A C 1
ATOM 2153 O O . ARG A 1 274 ? -28.049 -5.218 64.094 1.00 95.62 274 ARG A O 1
ATOM 2160 N N . LEU A 1 275 ? -28.182 -5.067 66.340 1.00 93.44 275 LEU A N 1
ATOM 2161 C CA . LEU A 1 275 ? -27.060 -4.132 66.437 1.00 93.44 275 LEU A CA 1
ATOM 2162 C C . LEU A 1 275 ? -25.755 -4.839 66.059 1.00 93.44 275 LEU A C 1
ATOM 2164 O O . LEU A 1 275 ? -25.583 -6.043 66.277 1.00 93.44 275 LEU A O 1
ATOM 2168 N N . ASN A 1 276 ? -24.803 -4.084 65.516 1.00 90.06 276 ASN A N 1
ATOM 2169 C CA . ASN A 1 276 ? -23.487 -4.623 65.183 1.00 90.06 276 ASN A CA 1
ATOM 2170 C C . ASN A 1 276 ? -22.727 -5.112 66.437 1.00 90.06 276 ASN A C 1
ATOM 2172 O O . ASN A 1 276 ? -21.908 -6.020 66.344 1.00 90.06 276 ASN A O 1
ATOM 2176 N N . SER A 1 277 ? -23.047 -4.550 67.610 1.00 90.12 277 SER A N 1
ATOM 2177 C CA . SER A 1 277 ? -22.509 -4.938 68.922 1.00 90.12 277 SER A CA 1
ATOM 2178 C C . SER A 1 277 ? -23.191 -6.150 69.566 1.00 90.12 277 SER A C 1
ATOM 2180 O O . SER A 1 277 ? -22.772 -6.582 70.635 1.00 90.12 277 SER A O 1
ATOM 2182 N N . GLU A 1 278 ? -24.258 -6.671 68.968 1.00 92.31 278 GLU A N 1
ATOM 2183 C CA . GLU A 1 278 ? -25.017 -7.819 69.474 1.00 92.31 278 GLU A CA 1
ATOM 2184 C C . GLU A 1 278 ? -24.785 -9.043 68.585 1.00 92.31 278 GLU A C 1
ATOM 2186 O O . GLU A 1 278 ? -24.274 -8.923 67.476 1.00 92.31 278 GLU A O 1
ATOM 2191 N N . ARG A 1 279 ? -25.209 -10.228 69.027 1.00 89.94 279 ARG A N 1
ATOM 2192 C CA . ARG A 1 279 ? -25.319 -11.436 68.196 1.00 89.94 279 ARG A CA 1
ATOM 2193 C C . ARG A 1 279 ? -26.619 -12.157 68.523 1.00 89.94 279 ARG A C 1
ATOM 2195 O O . ARG A 1 279 ? -27.126 -12.022 69.633 1.00 89.94 279 ARG A O 1
ATOM 2202 N N . PHE A 1 280 ? -27.157 -12.909 67.567 1.00 89.69 280 PHE A N 1
ATOM 2203 C CA . PHE A 1 280 ? -28.232 -13.852 67.875 1.00 89.69 280 PHE A CA 1
ATOM 2204 C C . PHE A 1 280 ? -27.671 -15.095 68.572 1.00 89.69 280 PHE A C 1
ATOM 2206 O O . PHE A 1 280 ? -26.560 -15.512 68.261 1.00 89.69 280 PHE A O 1
ATOM 2213 N N . ASP A 1 281 ? -28.469 -15.746 69.422 1.00 88.75 281 ASP A N 1
ATOM 2214 C CA . ASP A 1 281 ? -28.073 -16.970 70.147 1.00 88.75 281 ASP A CA 1
ATOM 2215 C C . ASP A 1 281 ? -27.627 -18.118 69.221 1.00 88.75 281 ASP A C 1
ATOM 2217 O O . ASP A 1 281 ? -26.918 -19.033 69.633 1.00 88.75 281 ASP A O 1
ATOM 2221 N N . TRP A 1 282 ? -28.061 -18.089 67.957 1.00 87.56 282 TRP A N 1
ATOM 2222 C CA . TRP A 1 282 ? -27.717 -19.081 66.940 1.00 87.56 282 TRP A CA 1
ATOM 2223 C C . TRP A 1 282 ? -26.486 -18.710 66.099 1.00 87.56 282 TRP A C 1
ATOM 2225 O O . TRP A 1 282 ? -26.008 -19.549 65.330 1.00 87.56 282 TRP A O 1
ATOM 2235 N N . GLU A 1 283 ? -25.969 -17.483 66.211 1.00 84.62 283 GLU A N 1
ATOM 2236 C CA . GLU A 1 283 ? -24.712 -17.102 65.571 1.00 84.62 283 GLU A CA 1
ATOM 2237 C C . GLU A 1 283 ? -23.546 -17.673 66.370 1.00 84.62 283 GLU A C 1
ATOM 2239 O O . GLU A 1 283 ? -23.306 -17.282 67.508 1.00 84.62 283 GLU A O 1
ATOM 2244 N N . ARG A 1 284 ? -22.826 -18.614 65.761 1.00 75.25 284 ARG A N 1
ATOM 2245 C CA . ARG A 1 284 ? -21.613 -19.184 66.345 1.00 75.25 284 ARG A CA 1
ATOM 2246 C C . ARG A 1 284 ? -20.437 -18.219 66.180 1.00 75.25 284 ARG A C 1
ATOM 2248 O O . ARG A 1 284 ? -20.451 -17.386 65.270 1.00 75.25 284 ARG A O 1
ATOM 2255 N N . ASP A 1 285 ? -19.453 -18.365 67.064 1.00 60.09 285 ASP A N 1
ATOM 2256 C CA . ASP A 1 285 ? -18.151 -17.693 66.976 1.00 60.09 285 ASP A CA 1
ATOM 2257 C C . ASP A 1 285 ? -17.310 -18.203 65.795 1.00 60.09 285 ASP A C 1
ATOM 2259 O O . ASP A 1 285 ? -17.353 -19.428 65.513 1.00 60.09 285 ASP A O 1
#

Foldseek 3Di:
DDDDDDDDDDDDDDDDDPPPPPDPDDPDAPDDADLLCNVVCPPPPLCVLQPHFPDYKDKWKWKWFAFPFWIWIATDPQQKIWTGGVVFFIDIDHQPFDPPDDLDDPDDDPDQFDQADTSVNNCLSVPVVSCVRRPTTNDYMDIWIWIKIHGPFFIWIATNVQKIWTQGNVRGIDIDGRPRDPPPPPPPDPDPPPDPDFEDQDDQRVVLCVVVVLFFAGWPHYWDADPVQRKIKTKHLGNVRPIKMWIQHPVPRWIWIDPQFKIFICDPVGTDIDGPPDDDPPDDD

Radius of gyration: 41.39 Å; chains: 1; bounding box: 106×69×115 Å